Protein AF-A0ABD0RHI2-F1 (afdb_monomer)

pLDDT: mean 80.71, std 19.49, range [33.97, 98.56]

Solvent-accessible surface area (backbone atoms only — not comparable to full-atom values): 12013 Å² total; per-residue (Å²): 133,88,81,89,82,79,84,82,77,76,80,85,74,81,69,79,71,94,57,77,49,77,65,53,51,52,48,50,52,48,55,51,49,50,50,47,50,64,66,67,48,71,87,73,74,77,82,71,65,56,69,78,76,77,40,66,90,75,62,60,74,90,75,56,68,63,83,74,76,91,80,50,86,91,80,54,83,90,66,62,48,79,76,48,77,50,71,50,76,37,79,53,62,90,92,52,54,70,71,76,70,61,68,30,63,33,40,37,40,32,30,35,27,94,83,57,32,79,44,80,44,80,46,70,45,65,70,95,82,86,88,75,87,76,60,92,88,68,52,80,87,47,32,68,57,50,36,52,51,51,28,53,51,54,63,68,66,48,91,70,64,91,78,66,76,86,77,84,53,93,78,63,84,90,80,91,82,133

Organism: Cirrhinus mrigala (NCBI:txid683832)

Sequence (178 aa):
MGGASQAKKGKMNTEWEDSPSQFEEELALFDEMEMEVESGEGQAGHDVIPVGDLFSADLNPRWKRPHAPPLQPNSDTLIFQQIDLDYYLGPAVAGMPGQVQGKVPIVRMFGVTDSGNSVCCHIHGFAPYFYVPAPNGFTNAHLAEFQRELNSVVLKDMRSNKDNIAVTVLAVDITKKE

Nearest PDB structures (foldseek):
  5oki-assembly1_A  TM=4.438E-01  e=3.017E-01  Saccharomyces cerevisiae S288C
  1wg7-assembly1_A  TM=4.115E-01  e=6.467E+00  Homo sapiens
  7ypk-assembly1_C  TM=2.007E-01  e=4.509E+00  Meiothermus taiwanensis

InterPro domains:
  IPR012337 Ribonuclease H-like superfamily [SSF53098] (100-147)
  IPR050240 DNA polymerase type-B [PTHR10322] (37-166)
  IPR056447 DNA polymerase zeta catalytic subunit, N-terminal [PF24065] (85-124)

Foldseek 3Di:
DDDDDDDDPDPPPPPVPPDDDPVSVVVVVVVVVVVCCVVVPPPPDPPPVPPPPVDPPCDPPVPDADDDDDDDPVPDDDDWDWDDKDKDWDAADPPAADDHDFTDIWMWTWTADPSGDIDTDIDHRDDDDDDDDDPPPDDPVCFVVVLVVVQVVVVVVPPDDPRVDNGDRGGDDDDDDD

Secondary str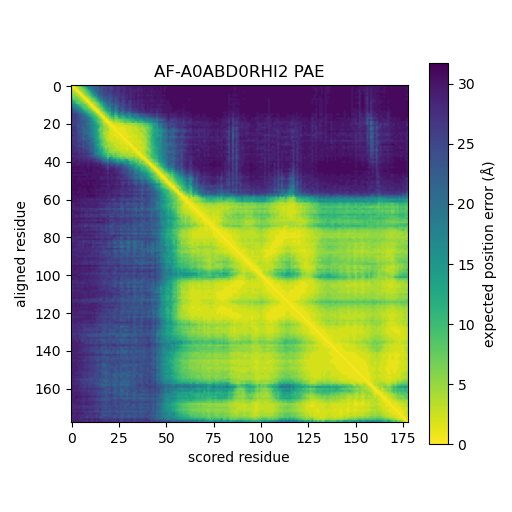ucture (DSSP, 8-state):
------------------SPPHHHHHHHHHHHHHHHHHHH-SS-S-----HHHHS-SS--GGGSPPPPPP--TTT----EEEEEEEEEEEEPPTT-SS--SSEEEEEEEEEEETTS-EEEEEE-S-------PPPTT--GGGHHHHHHHHHHHHHHH-S--TT----S----------

Structure (mmCIF, N/CA/C/O backbone):
data_AF-A0ABD0RHI2-F1
#
_entry.id   AF-A0ABD0RHI2-F1
#
loop_
_atom_site.group_PDB
_atom_site.id
_atom_site.type_symbol
_atom_site.label_atom_id
_atom_site.label_alt_id
_atom_site.label_comp_id
_atom_site.label_asym_id
_atom_site.label_entity_id
_atom_site.label_seq_id
_atom_site.pdbx_PDB_ins_code
_atom_site.Cartn_x
_atom_site.Cartn_y
_atom_site.Cartn_z
_atom_site.occupancy
_atom_site.B_iso_or_equiv
_atom_site.auth_seq_id
_atom_site.auth_comp_id
_atom_site.auth_asym_id
_atom_site.auth_atom_id
_atom_site.pdbx_PDB_model_num
ATOM 1 N N . MET A 1 1 ? 14.678 25.001 81.730 1.00 36.00 1 MET A N 1
ATOM 2 C CA . MET A 1 1 ? 13.551 25.662 81.039 1.00 36.00 1 MET A CA 1
ATOM 3 C C . MET A 1 1 ? 13.830 25.633 79.547 1.00 36.00 1 MET A C 1
ATOM 5 O O . MET A 1 1 ? 14.911 26.071 79.197 1.00 36.00 1 MET A O 1
ATOM 9 N N . GLY A 1 2 ? 12.879 25.093 78.766 1.00 34.84 2 GLY A N 1
ATOM 10 C CA . GLY A 1 2 ? 12.643 25.236 77.310 1.00 34.84 2 GLY A CA 1
ATOM 11 C C . GLY A 1 2 ? 13.825 25.028 76.352 1.00 34.84 2 GLY A C 1
ATOM 12 O O . GLY A 1 2 ? 14.856 25.656 76.490 1.00 34.84 2 GLY A O 1
ATOM 13 N N . GLY A 1 3 ? 13.765 24.208 75.311 1.00 33.97 3 GLY A N 1
ATOM 14 C CA . GLY A 1 3 ? 12.674 23.509 74.643 1.00 33.97 3 GLY A CA 1
ATOM 15 C C . GLY A 1 3 ? 13.269 22.899 73.364 1.00 33.97 3 GLY A C 1
ATOM 16 O O . GLY A 1 3 ? 14.190 23.466 72.779 1.00 33.97 3 GLY A O 1
ATOM 17 N N . ALA A 1 4 ? 12.809 21.709 72.982 1.00 41.97 4 ALA A N 1
ATOM 18 C CA . ALA A 1 4 ? 13.291 20.989 71.806 1.00 41.97 4 ALA A CA 1
ATOM 19 C C . ALA A 1 4 ? 12.790 21.643 70.507 1.00 41.97 4 ALA A C 1
ATOM 21 O O . ALA A 1 4 ? 11.596 21.911 70.380 1.00 41.97 4 ALA A O 1
ATOM 22 N N . SER A 1 5 ? 13.677 21.817 69.525 1.00 44.28 5 SER A N 1
ATOM 23 C CA . SER A 1 5 ? 13.311 22.233 68.166 1.00 44.28 5 SER A CA 1
ATOM 24 C C . SER A 1 5 ? 13.536 21.065 67.209 1.00 44.28 5 SER A C 1
ATOM 26 O O . SER A 1 5 ? 14.664 20.635 66.980 1.00 44.28 5 SER A O 1
ATOM 28 N N . GLN A 1 6 ? 12.426 20.517 66.716 1.00 41.00 6 GLN A N 1
ATOM 29 C CA . GLN A 1 6 ? 12.352 19.370 65.816 1.00 41.00 6 GLN A CA 1
ATOM 30 C C . GLN A 1 6 ? 13.002 19.640 64.452 1.00 41.00 6 GLN A C 1
ATOM 32 O O . GLN A 1 6 ? 12.940 20.743 63.907 1.00 41.00 6 GLN A O 1
ATOM 37 N N . ALA A 1 7 ? 13.565 18.575 63.881 1.00 42.88 7 ALA A N 1
ATOM 38 C CA . ALA A 1 7 ? 14.073 18.510 62.521 1.00 42.88 7 ALA A CA 1
ATOM 39 C C . ALA A 1 7 ? 12.990 18.889 61.493 1.00 42.88 7 ALA A C 1
ATOM 41 O O . ALA A 1 7 ? 11.951 18.232 61.396 1.00 42.88 7 ALA A O 1
ATOM 42 N N . LYS A 1 8 ? 13.255 19.909 60.668 1.00 43.75 8 LYS A N 1
ATOM 43 C CA . LYS A 1 8 ? 12.485 20.149 59.443 1.00 43.75 8 LYS A CA 1
ATOM 44 C C . LYS A 1 8 ? 12.941 19.151 58.383 1.00 43.75 8 LYS A C 1
ATOM 46 O O . LYS A 1 8 ? 13.926 19.364 57.687 1.00 43.75 8 LYS A O 1
ATOM 51 N N . LYS A 1 9 ? 12.201 18.050 58.279 1.00 41.12 9 LYS A N 1
ATOM 52 C CA . LYS A 1 9 ? 12.211 17.163 57.116 1.00 41.12 9 LYS A CA 1
ATOM 53 C C . LYS A 1 9 ? 11.711 17.991 55.925 1.00 41.12 9 LYS A C 1
ATOM 55 O O . LYS A 1 9 ? 10.551 18.404 55.917 1.00 41.12 9 LYS A O 1
ATOM 60 N N . GLY A 1 10 ? 12.599 18.305 54.983 1.00 37.88 10 GLY A N 1
ATOM 61 C CA . GLY A 1 10 ? 12.222 18.947 53.726 1.00 37.88 10 GLY A CA 1
ATOM 62 C C . GLY A 1 10 ? 11.184 18.080 53.020 1.00 37.88 10 GLY A C 1
ATOM 63 O O . GLY A 1 10 ? 11.403 16.885 52.826 1.00 37.88 10 GLY A O 1
ATOM 64 N N . LYS A 1 11 ? 10.023 18.663 52.713 1.00 39.41 11 LYS A N 1
ATOM 65 C CA . LYS A 1 11 ? 9.029 18.041 51.838 1.00 39.41 11 LYS A CA 1
ATOM 66 C C . LYS A 1 11 ? 9.703 17.805 50.490 1.00 39.41 11 LYS A C 1
ATOM 68 O O . LYS A 1 11 ? 10.105 18.760 49.837 1.00 39.41 11 LYS A O 1
ATOM 73 N N . MET A 1 12 ? 9.818 16.542 50.104 1.00 41.75 12 MET A N 1
ATOM 74 C CA . MET A 1 12 ? 10.143 16.143 48.743 1.00 41.75 12 MET A CA 1
ATOM 75 C C . MET A 1 12 ? 8.888 16.427 47.915 1.00 41.75 12 MET A C 1
ATOM 77 O O . MET A 1 12 ? 7.953 15.632 47.887 1.00 41.75 12 MET A O 1
ATOM 81 N N . ASN A 1 13 ? 8.811 17.649 47.392 1.00 37.56 13 ASN A N 1
ATOM 82 C CA . ASN A 1 13 ? 7.814 18.037 46.412 1.00 37.56 13 ASN A CA 1
ATOM 83 C C . ASN A 1 13 ? 8.331 17.529 45.067 1.00 37.56 13 ASN A C 1
ATOM 85 O O . ASN A 1 13 ? 9.153 18.178 44.433 1.00 37.56 13 ASN A O 1
ATOM 89 N N . THR A 1 14 ? 7.941 16.315 44.693 1.00 44.25 14 THR A N 1
ATOM 90 C CA . THR A 1 14 ? 8.148 15.802 43.337 1.00 44.25 14 THR A CA 1
ATOM 91 C C . THR A 1 14 ? 7.038 16.376 42.459 1.00 44.25 14 THR A C 1
ATOM 93 O O . THR A 1 14 ? 6.136 15.663 42.028 1.00 44.25 14 THR A O 1
ATOM 96 N N . GLU A 1 15 ? 7.066 17.694 42.265 1.00 42.34 15 GLU A N 1
ATOM 97 C CA . GLU A 1 15 ? 6.528 18.282 41.045 1.00 42.34 15 GLU A CA 1
ATOM 98 C C . GLU A 1 15 ? 7.585 17.980 39.992 1.00 42.34 15 GLU A C 1
ATOM 100 O O . GLU A 1 15 ? 8.709 18.471 40.065 1.00 42.34 15 GLU A O 1
ATOM 105 N N . TRP A 1 16 ? 7.266 17.051 39.098 1.00 41.81 16 TRP A N 1
ATOM 106 C CA . TRP A 1 16 ? 8.012 16.884 37.865 1.00 41.81 16 TRP A CA 1
ATOM 107 C C . TRP A 1 16 ? 7.885 18.215 37.126 1.00 41.81 16 TRP A C 1
ATOM 109 O O . TRP A 1 16 ? 6.845 18.494 36.536 1.00 41.81 16 TRP A O 1
ATOM 119 N N . GLU A 1 17 ? 8.882 19.085 37.284 1.00 50.38 17 GLU A N 1
ATOM 120 C CA . GLU A 1 17 ? 9.032 20.266 36.450 1.00 50.38 17 GLU A CA 1
ATOM 121 C C . GLU A 1 17 ? 9.165 19.752 35.018 1.00 50.38 17 GLU A C 1
ATOM 123 O O . GLU A 1 17 ? 10.178 19.165 34.650 1.00 50.38 17 GLU A O 1
ATOM 128 N N . ASP A 1 18 ? 8.102 19.934 34.236 1.00 55.66 18 ASP A N 1
ATOM 129 C CA . ASP A 1 18 ? 8.043 19.726 32.783 1.00 55.66 18 ASP A CA 1
ATOM 130 C C . ASP A 1 18 ? 8.816 20.852 32.068 1.00 55.66 18 ASP A C 1
ATOM 132 O O . ASP A 1 18 ? 8.349 21.480 31.121 1.00 55.66 18 ASP A O 1
ATOM 136 N N . SER A 1 19 ? 9.974 21.191 32.631 1.00 62.22 19 SER A N 1
ATOM 137 C CA . SER A 1 19 ? 10.917 22.159 32.104 1.00 62.22 19 SER A CA 1
ATOM 138 C C . SER A 1 19 ? 12.017 21.357 31.420 1.00 62.22 19 SER A C 1
ATOM 140 O O . SER A 1 19 ? 12.514 20.403 32.033 1.00 62.22 19 SER A O 1
ATOM 142 N N . PRO A 1 20 ? 12.396 21.708 30.180 1.00 73.38 20 PRO A N 1
ATOM 143 C CA . PRO A 1 20 ? 13.438 20.993 29.465 1.00 73.38 20 PRO A CA 1
ATOM 144 C C . PRO A 1 20 ? 14.684 20.889 30.337 1.00 73.38 20 PRO A C 1
ATOM 146 O O . PRO A 1 20 ? 15.078 21.844 31.012 1.00 73.38 20 PRO A O 1
ATOM 149 N N . SER A 1 21 ? 15.294 19.707 30.369 1.00 79.94 21 SER A N 1
ATOM 150 C CA . SER A 1 21 ? 16.557 19.567 31.093 1.00 79.94 21 SER A CA 1
ATOM 151 C C . SER A 1 21 ? 17.619 20.469 30.454 1.00 79.94 21 SER A C 1
ATOM 153 O O . SER A 1 21 ? 17.564 20.744 29.259 1.00 79.94 21 SER A O 1
ATOM 155 N N . GLN A 1 22 ? 18.639 20.877 31.212 1.00 77.75 22 GLN A N 1
ATOM 156 C CA . GLN A 1 22 ? 19.747 21.687 30.678 1.00 77.75 22 GLN A CA 1
ATOM 157 C C . GLN A 1 22 ? 20.399 21.058 29.427 1.00 77.75 22 GLN 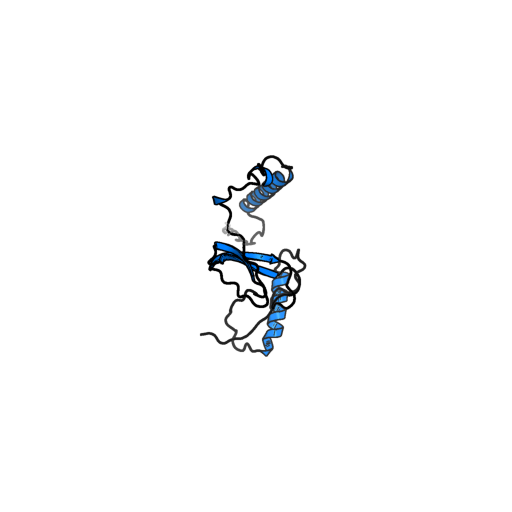A C 1
ATOM 159 O O . GLN A 1 22 ? 20.913 21.761 28.565 1.00 77.75 22 GLN A O 1
ATOM 164 N N . PHE A 1 23 ? 20.334 19.729 29.314 1.00 73.00 23 PHE A N 1
ATOM 165 C CA . PHE A 1 23 ? 20.778 18.977 28.145 1.00 73.00 23 PHE A CA 1
ATOM 166 C C . PHE A 1 23 ? 19.822 19.094 26.943 1.00 73.00 23 PHE A C 1
ATOM 168 O O . PHE A 1 23 ? 20.284 19.177 25.812 1.00 73.00 23 PHE A O 1
ATOM 175 N N . GLU A 1 24 ? 18.503 19.124 27.163 1.00 77.06 24 GLU A N 1
ATOM 176 C CA . GLU A 1 24 ? 17.517 19.386 26.099 1.00 77.06 24 GLU A CA 1
ATOM 177 C C . GLU A 1 24 ? 17.592 20.826 25.590 1.00 77.06 24 GLU A C 1
ATOM 179 O O . GLU A 1 24 ? 17.431 21.044 24.394 1.00 77.06 24 GLU A O 1
ATOM 184 N N . GLU A 1 25 ? 17.872 21.797 26.463 1.00 80.94 25 GLU A N 1
ATOM 185 C CA . GLU A 1 25 ? 18.109 23.184 26.045 1.00 80.94 25 GLU A CA 1
ATOM 186 C C . GLU A 1 25 ? 19.376 23.301 25.186 1.00 80.94 25 GLU A C 1
ATOM 188 O O . GLU A 1 25 ? 19.363 23.978 24.161 1.00 80.94 25 GLU A O 1
ATOM 193 N N . GLU A 1 26 ? 20.458 22.609 25.560 1.00 81.12 26 GLU A N 1
ATOM 194 C CA . GLU A 1 26 ? 21.694 22.568 24.767 1.00 81.12 26 GLU A CA 1
ATOM 195 C C . GLU A 1 26 ? 21.475 21.882 23.408 1.00 81.12 26 GLU A C 1
ATOM 197 O O . GLU A 1 26 ? 21.951 22.378 22.390 1.00 81.12 26 GLU A O 1
ATOM 202 N N . LEU A 1 27 ? 20.690 20.801 23.363 1.00 81.62 27 LEU A N 1
ATOM 203 C CA . LEU A 1 27 ? 20.276 20.143 22.118 1.00 81.62 27 LEU A CA 1
ATOM 204 C C . LEU A 1 27 ? 19.420 21.049 21.229 1.00 81.62 27 LEU A C 1
ATOM 206 O O . LEU A 1 27 ? 19.665 21.118 20.031 1.00 81.62 27 LEU A O 1
ATOM 210 N N . ALA A 1 28 ? 18.455 21.771 21.803 1.00 79.06 28 ALA A N 1
ATOM 211 C CA . ALA A 1 28 ? 17.620 22.708 21.055 1.00 79.06 28 ALA A CA 1
ATOM 212 C C . ALA A 1 28 ? 18.443 23.870 20.478 1.00 79.06 28 ALA A C 1
ATOM 214 O O . ALA A 1 28 ? 18.208 24.280 19.347 1.00 79.06 28 ALA A O 1
ATOM 215 N N . LEU A 1 29 ? 19.444 24.356 21.221 1.00 82.38 29 LEU A N 1
ATOM 216 C CA . LEU A 1 29 ? 20.393 25.364 20.740 1.00 82.38 29 LEU A CA 1
ATOM 217 C C . LEU A 1 29 ? 21.284 24.833 19.609 1.00 82.38 29 LEU A C 1
ATOM 219 O O . LEU A 1 29 ? 21.623 25.589 18.702 1.00 82.38 29 LEU A O 1
ATOM 223 N N . PHE A 1 30 ? 21.662 23.552 19.641 1.00 78.19 30 PHE A N 1
ATOM 224 C CA . PHE A 1 30 ? 22.395 22.914 18.544 1.00 78.19 30 PHE A CA 1
ATOM 225 C C . PHE A 1 30 ? 21.513 22.728 17.303 1.00 78.19 30 PHE A C 1
ATOM 227 O O . PHE A 1 30 ? 21.967 23.068 16.216 1.00 78.19 30 PHE A O 1
ATOM 234 N N . ASP A 1 31 ? 20.261 22.286 17.457 1.00 74.69 31 ASP A N 1
ATOM 235 C CA . ASP A 1 31 ? 19.290 22.157 16.356 1.00 74.69 31 ASP A CA 1
ATOM 236 C C . ASP A 1 31 ? 18.945 23.526 15.736 1.00 74.69 31 ASP A C 1
ATOM 238 O O . ASP A 1 31 ? 18.847 23.655 14.515 1.00 74.69 31 ASP A O 1
ATOM 242 N N . GLU A 1 32 ? 18.782 24.572 16.557 1.00 76.75 32 GLU A N 1
ATOM 243 C CA . GLU A 1 32 ? 18.575 25.947 16.083 1.00 76.75 32 GLU A CA 1
ATOM 244 C C . GLU A 1 32 ? 19.813 26.482 15.361 1.00 76.75 32 GLU A C 1
ATOM 246 O O . GLU A 1 32 ? 19.676 27.092 14.301 1.00 76.75 32 GLU A O 1
ATOM 251 N N . MET A 1 33 ? 21.017 26.211 15.877 1.00 73.50 33 MET A N 1
ATOM 252 C CA . MET A 1 33 ? 22.263 26.615 15.225 1.00 73.50 33 MET A CA 1
ATOM 253 C C . MET A 1 33 ? 22.509 25.832 13.927 1.00 73.50 33 MET A C 1
ATOM 255 O O . MET A 1 33 ? 22.970 26.426 12.958 1.00 73.50 33 MET A O 1
ATOM 259 N N . GLU A 1 34 ? 22.161 24.543 13.849 1.00 70.12 34 GLU A N 1
ATOM 260 C CA . GLU A 1 34 ? 22.201 23.765 12.601 1.00 70.12 34 GLU A CA 1
ATOM 261 C C . GLU A 1 34 ? 21.212 24.313 11.566 1.00 70.12 34 GLU A C 1
ATOM 263 O O . GLU A 1 34 ? 21.591 24.500 10.411 1.00 70.12 34 GLU A O 1
ATOM 268 N N . MET A 1 35 ? 19.986 24.669 11.968 1.00 66.88 35 MET A N 1
ATOM 269 C CA . MET A 1 35 ? 19.015 25.325 11.079 1.00 66.88 35 MET A CA 1
ATOM 270 C C . MET A 1 35 ? 19.446 26.738 10.658 1.00 66.88 35 MET A C 1
ATOM 272 O O . MET A 1 35 ? 19.187 27.148 9.523 1.00 66.88 35 MET A O 1
ATOM 276 N N . GLU A 1 36 ? 20.090 27.510 11.538 1.00 62.88 36 GLU A N 1
ATOM 277 C CA . GLU A 1 36 ? 20.655 28.823 11.197 1.00 62.88 36 GLU A CA 1
ATOM 278 C C . GLU A 1 36 ? 21.858 28.703 10.255 1.00 62.88 36 GLU A C 1
ATOM 280 O O . GLU A 1 36 ? 22.004 29.525 9.352 1.00 6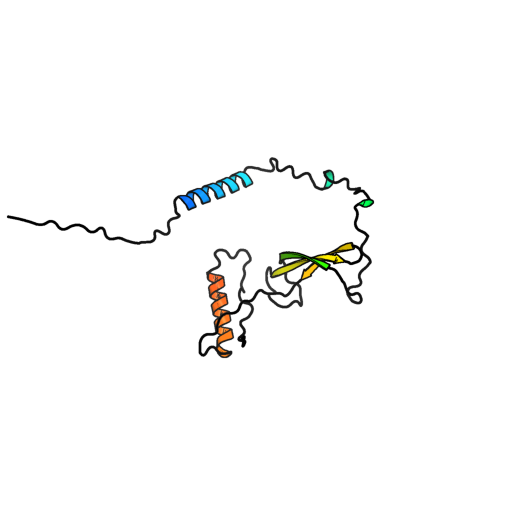2.88 36 GLU A O 1
ATOM 285 N N . VAL A 1 37 ? 22.682 27.661 10.392 1.00 60.56 37 VAL A N 1
ATOM 286 C CA . VAL A 1 37 ? 23.752 27.346 9.433 1.00 60.56 37 VAL A CA 1
ATOM 287 C C . VAL A 1 37 ? 23.146 26.914 8.094 1.00 60.56 37 VAL A C 1
ATOM 289 O O . VAL A 1 37 ? 23.548 27.431 7.056 1.00 60.56 37 VAL A O 1
ATOM 292 N N . GLU A 1 38 ? 22.102 26.082 8.096 1.00 58.03 38 GLU A N 1
ATOM 293 C CA . GLU A 1 38 ? 21.416 25.623 6.879 1.00 58.03 38 GLU A CA 1
ATOM 294 C C . GLU A 1 38 ? 20.646 26.753 6.157 1.00 58.03 38 GLU A C 1
ATOM 296 O O . GLU A 1 38 ? 20.489 26.727 4.935 1.00 58.03 38 GLU A O 1
ATOM 301 N N . SER A 1 39 ? 20.195 27.783 6.886 1.00 58.47 39 SER A N 1
ATOM 302 C CA . SER A 1 39 ? 19.493 28.950 6.320 1.00 58.47 39 SER A CA 1
ATOM 303 C C . SER A 1 39 ? 20.398 30.153 6.017 1.00 58.47 39 SER A C 1
ATOM 305 O O . SER A 1 39 ? 20.067 30.954 5.137 1.00 58.47 39 SER A O 1
ATOM 307 N N . GLY A 1 40 ? 21.542 30.279 6.697 1.00 52.06 40 GLY A N 1
ATOM 308 C CA . GLY A 1 40 ? 22.572 31.297 6.466 1.00 52.06 40 GLY A CA 1
ATOM 309 C C . GLY A 1 40 ? 23.573 30.917 5.372 1.00 52.06 40 GLY A C 1
ATOM 310 O O . GLY A 1 40 ? 24.082 31.796 4.670 1.00 52.06 40 GLY A O 1
ATOM 311 N N . GLU A 1 41 ? 23.798 29.620 5.147 1.00 45.62 41 GLU A N 1
ATOM 312 C CA . GLU A 1 41 ? 24.509 29.103 3.979 1.00 45.62 41 GLU A CA 1
ATOM 313 C C . GLU A 1 41 ? 23.576 29.054 2.766 1.00 45.62 41 GLU A C 1
ATOM 315 O O . GLU A 1 41 ? 23.191 28.006 2.247 1.00 45.62 41 GLU A O 1
ATOM 320 N N . GLY A 1 42 ? 23.250 30.232 2.235 1.00 48.19 42 GLY A N 1
ATOM 321 C CA . GLY A 1 42 ? 22.860 30.325 0.836 1.00 48.19 42 GLY A CA 1
ATOM 322 C C . GLY A 1 42 ? 23.961 29.710 -0.034 1.00 48.19 42 GLY A C 1
ATOM 323 O O . GLY A 1 42 ? 24.976 30.352 -0.274 1.00 48.19 42 GLY A O 1
ATOM 324 N N . GLN A 1 43 ? 23.762 28.471 -0.494 1.00 50.47 43 GLN A N 1
ATOM 325 C CA . GLN A 1 43 ? 24.549 27.807 -1.545 1.00 50.47 43 GLN A CA 1
ATOM 326 C C . GLN A 1 43 ? 26.077 27.971 -1.423 1.00 50.47 43 GLN A C 1
ATOM 328 O O . GLN A 1 43 ? 26.754 28.256 -2.411 1.00 50.47 43 GLN A O 1
ATOM 333 N N . ALA A 1 44 ? 26.645 27.769 -0.237 1.00 45.28 44 ALA A N 1
ATOM 334 C CA . ALA A 1 44 ? 28.092 27.763 -0.064 1.00 45.28 44 ALA A CA 1
ATOM 335 C C . ALA A 1 44 ? 28.595 26.343 0.230 1.00 45.28 44 ALA A C 1
ATOM 337 O O . ALA A 1 44 ? 28.863 25.983 1.364 1.00 45.28 44 ALA A O 1
ATOM 338 N N . GLY A 1 45 ? 28.781 25.545 -0.826 1.00 46.84 45 GLY A N 1
ATOM 339 C CA . GLY A 1 45 ? 29.897 24.595 -0.835 1.00 46.84 45 GLY A CA 1
ATOM 340 C C . GLY A 1 45 ? 29.661 23.158 -0.364 1.00 46.84 45 GLY A C 1
ATOM 341 O O . GLY 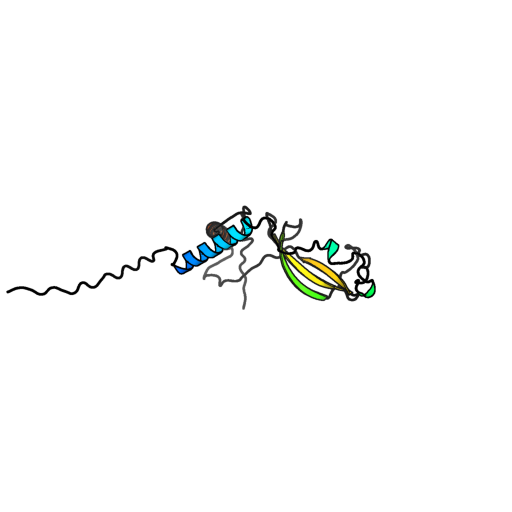A 1 45 ? 30.643 22.470 -0.101 1.00 46.84 45 GLY A O 1
ATOM 342 N N . HIS A 1 46 ? 28.437 22.623 -0.387 1.00 42.03 46 HIS A N 1
ATOM 343 C CA . HIS A 1 46 ? 28.373 21.273 -0.951 1.00 42.03 46 HIS A CA 1
ATOM 344 C C . HIS A 1 46 ? 28.677 21.458 -2.431 1.00 42.03 46 HIS A C 1
ATOM 346 O O . HIS A 1 46 ? 27.891 22.090 -3.138 1.00 42.03 46 HIS A O 1
ATOM 352 N N . ASP A 1 47 ? 29.823 20.956 -2.887 1.00 45.22 47 ASP A N 1
ATOM 353 C CA . ASP A 1 47 ? 30.068 20.692 -4.300 1.00 45.22 47 ASP A CA 1
ATOM 354 C C . ASP A 1 47 ? 28.994 19.698 -4.771 1.00 45.22 47 ASP A C 1
ATOM 356 O O . ASP A 1 47 ? 29.229 18.501 -4.942 1.00 45.22 47 ASP A O 1
ATOM 360 N N . VAL A 1 48 ? 27.764 20.182 -4.953 1.00 49.47 48 VAL A N 1
ATOM 361 C CA . VAL A 1 48 ? 26.770 19.555 -5.799 1.00 49.47 48 VAL A CA 1
ATOM 362 C C . VAL A 1 48 ? 27.374 19.709 -7.171 1.00 49.47 48 VAL A C 1
ATOM 364 O O . VAL A 1 48 ? 27.109 20.687 -7.869 1.00 49.47 48 VAL A O 1
ATOM 367 N N . ILE A 1 49 ? 28.256 18.781 -7.544 1.00 52.59 49 ILE A N 1
ATOM 368 C CA . ILE A 1 49 ? 28.656 18.730 -8.930 1.00 52.59 49 ILE A CA 1
ATOM 369 C C . ILE A 1 49 ? 27.352 18.467 -9.674 1.00 52.59 49 ILE A C 1
ATOM 371 O O . ILE A 1 49 ? 26.699 17.453 -9.390 1.00 52.59 49 ILE A O 1
ATOM 375 N N . PRO A 1 50 ? 26.908 19.379 -10.558 1.00 49.56 50 PRO A N 1
ATOM 376 C CA . PRO A 1 50 ? 25.738 19.114 -11.365 1.00 49.56 50 PRO A CA 1
ATOM 377 C C . PRO A 1 50 ? 25.977 17.760 -12.026 1.00 49.56 50 PRO A C 1
ATOM 379 O O . PRO A 1 50 ? 26.980 17.565 -12.708 1.00 49.56 50 PRO A O 1
ATOM 382 N N . VAL A 1 51 ? 25.087 16.797 -11.770 1.00 54.03 51 VAL A N 1
ATOM 383 C CA . VAL A 1 51 ? 25.222 15.401 -12.229 1.00 54.03 51 VAL A CA 1
ATOM 384 C C . VAL A 1 51 ? 25.520 15.339 -13.738 1.00 54.03 51 VAL A C 1
ATOM 386 O O . VAL A 1 51 ? 26.157 14.402 -14.205 1.00 54.03 51 VAL A O 1
ATOM 389 N N . GLY A 1 52 ? 25.124 16.369 -14.493 1.00 51.22 52 GLY A N 1
ATOM 390 C CA . GLY A 1 52 ? 25.429 16.526 -15.915 1.00 51.22 52 GLY A CA 1
ATOM 391 C C . GLY A 1 52 ? 26.912 16.666 -16.285 1.00 51.22 52 GLY A C 1
ATOM 392 O O . GLY A 1 52 ? 27.251 16.279 -17.397 1.00 51.22 52 GLY A O 1
ATOM 393 N N . ASP A 1 53 ? 27.782 17.145 -15.388 1.00 52.31 53 ASP A N 1
ATOM 394 C CA . ASP A 1 53 ? 29.204 17.403 -15.684 1.00 52.31 53 ASP A CA 1
ATOM 395 C C . ASP A 1 53 ? 30.173 16.421 -15.002 1.00 52.31 53 ASP A C 1
ATOM 397 O O . ASP A 1 53 ? 31.334 16.326 -15.402 1.00 52.31 53 ASP A O 1
ATOM 401 N N . LEU A 1 54 ? 29.721 15.649 -14.003 1.00 53.84 54 LEU A N 1
ATOM 402 C CA . LEU A 1 54 ? 30.558 14.627 -13.349 1.00 53.84 54 LEU A CA 1
ATOM 403 C C . LEU A 1 54 ? 30.525 13.263 -14.061 1.00 53.84 54 LEU A C 1
ATOM 405 O O . LEU A 1 54 ? 31.421 12.435 -13.892 1.00 53.84 54 LEU A O 1
ATOM 409 N N . PHE A 1 55 ? 29.507 13.037 -14.887 1.00 56.09 55 PHE A N 1
ATOM 410 C CA . PHE A 1 55 ? 29.391 11.876 -15.753 1.00 56.09 55 PHE A CA 1
ATOM 411 C C . PHE A 1 55 ? 29.420 12.378 -17.191 1.00 56.09 55 PHE A C 1
ATOM 413 O O . PHE A 1 55 ? 28.508 13.086 -17.607 1.00 56.09 55 PHE A O 1
ATOM 420 N N . SER A 1 56 ? 30.430 12.006 -17.985 1.00 58.78 56 SER A N 1
ATOM 421 C CA . SER A 1 56 ? 30.295 12.151 -19.436 1.00 58.78 56 SER A CA 1
ATOM 422 C C . SER A 1 56 ? 28.975 11.490 -19.847 1.00 58.78 56 SER A C 1
ATOM 424 O O . SER A 1 56 ? 28.770 10.309 -19.558 1.00 58.78 56 SER A O 1
ATOM 426 N N . ALA A 1 57 ? 28.079 12.237 -20.504 1.00 59.66 57 ALA A N 1
ATOM 427 C CA . ALA A 1 57 ? 26.812 11.706 -21.025 1.00 59.66 57 ALA A CA 1
ATOM 428 C C . ALA A 1 57 ? 27.033 10.438 -21.881 1.00 59.66 57 ALA A C 1
ATOM 430 O O . ALA A 1 57 ? 26.189 9.537 -21.946 1.00 59.66 57 ALA A O 1
ATOM 431 N N . ASP A 1 58 ? 28.232 10.320 -22.449 1.00 67.12 58 ASP A N 1
ATOM 432 C CA . ASP A 1 58 ? 28.772 9.118 -23.060 1.00 67.12 58 ASP A CA 1
ATOM 433 C C . ASP A 1 58 ? 29.353 8.151 -22.019 1.00 67.12 58 ASP A C 1
ATOM 435 O O . ASP A 1 58 ? 30.560 7.914 -21.938 1.00 67.12 58 ASP A O 1
ATOM 439 N N . LEU A 1 59 ? 28.470 7.526 -21.234 1.00 68.56 59 LEU A N 1
ATOM 440 C CA . LEU A 1 59 ? 28.835 6.323 -20.485 1.00 68.56 59 LEU A CA 1
ATOM 441 C C . LEU A 1 59 ? 29.433 5.305 -21.463 1.00 68.56 59 LEU A C 1
ATOM 443 O O . LEU A 1 59 ? 28.806 4.968 -22.475 1.00 68.56 59 LEU A O 1
ATOM 447 N N . ASN A 1 60 ? 30.626 4.795 -21.150 1.00 80.31 60 ASN A N 1
ATOM 448 C CA . ASN A 1 60 ? 31.270 3.768 -21.961 1.00 80.31 60 ASN A CA 1
ATOM 449 C C . ASN A 1 60 ? 30.274 2.601 -22.169 1.00 80.31 60 ASN A C 1
ATOM 451 O O . ASN A 1 60 ? 29.779 2.052 -21.178 1.00 80.31 60 ASN A O 1
ATOM 455 N N . PRO A 1 61 ? 29.968 2.217 -23.427 1.00 80.81 61 PRO A N 1
ATOM 456 C CA . PRO A 1 61 ? 28.939 1.226 -23.746 1.00 80.81 61 PRO A CA 1
ATOM 457 C C . PRO A 1 61 ? 29.091 -0.100 -22.998 1.00 80.81 61 PRO A C 1
ATOM 459 O O . PRO A 1 61 ? 28.101 -0.778 -22.752 1.00 80.81 61 PRO A O 1
ATOM 462 N N . ARG A 1 62 ? 30.318 -0.443 -22.583 1.00 86.19 62 ARG A N 1
ATOM 463 C CA . ARG A 1 62 ? 30.631 -1.636 -21.789 1.00 86.19 62 ARG A CA 1
ATOM 464 C C . ARG A 1 62 ? 29.935 -1.676 -20.420 1.00 86.19 62 ARG A C 1
ATOM 466 O O . ARG A 1 62 ? 29.755 -2.762 -19.883 1.00 86.19 62 ARG A O 1
ATOM 473 N N . TRP A 1 63 ? 29.575 -0.526 -19.852 1.00 87.69 63 TRP A N 1
ATOM 474 C CA . TRP A 1 63 ? 28.967 -0.416 -18.517 1.00 87.69 63 TRP A CA 1
ATOM 475 C C . TRP A 1 63 ? 27.459 -0.173 -18.552 1.00 87.69 63 TRP A C 1
ATOM 477 O O . TRP A 1 63 ? 26.802 -0.224 -17.512 1.00 87.69 63 TRP A O 1
ATOM 487 N N . LYS A 1 64 ? 26.898 0.101 -19.735 1.00 88.12 64 LYS A N 1
ATOM 488 C CA . LYS A 1 64 ? 25.455 0.271 -19.887 1.00 88.12 64 LYS A CA 1
ATOM 489 C C . LYS A 1 64 ? 24.773 -1.081 -19.710 1.00 88.12 64 LYS A C 1
ATOM 491 O O . LYS A 1 64 ? 25.240 -2.103 -20.212 1.00 88.12 64 LYS A O 1
ATOM 496 N N . ARG A 1 65 ? 23.642 -1.076 -19.009 1.00 90.44 65 ARG A N 1
ATOM 497 C CA . ARG A 1 65 ? 22.762 -2.245 -18.971 1.00 90.44 65 ARG A CA 1
ATOM 498 C C . ARG A 1 65 ? 22.167 -2.487 -20.365 1.00 90.44 65 ARG A C 1
ATOM 500 O O . ARG A 1 65 ? 22.048 -1.532 -21.139 1.00 90.44 65 ARG A O 1
ATOM 507 N N . PRO A 1 66 ? 21.782 -3.732 -20.687 1.00 90.56 66 PRO A N 1
ATOM 508 C CA . PRO A 1 66 ? 21.013 -4.020 -21.890 1.00 90.56 66 PRO A CA 1
ATOM 509 C C . PRO A 1 66 ? 19.737 -3.172 -21.967 1.00 90.56 66 PRO A C 1
ATOM 511 O O . PRO A 1 66 ? 19.204 -2.731 -20.947 1.00 90.56 66 PRO A O 1
ATOM 514 N N . HIS A 1 67 ? 19.248 -2.938 -23.185 1.00 92.06 67 HIS A N 1
ATOM 515 C CA . HIS A 1 67 ? 17.963 -2.276 -23.379 1.00 92.06 67 HIS A CA 1
ATOM 516 C C . HIS A 1 67 ? 16.829 -3.202 -22.928 1.00 92.06 67 HIS A C 1
ATOM 518 O O . HIS A 1 67 ? 16.800 -4.377 -23.305 1.00 92.06 67 HIS A O 1
ATOM 524 N N . ALA A 1 68 ? 15.872 -2.661 -22.175 1.00 92.38 68 ALA A N 1
ATOM 525 C CA . ALA A 1 68 ? 14.721 -3.429 -21.727 1.00 92.38 68 ALA A CA 1
ATOM 526 C C . ALA A 1 68 ? 13.862 -3.867 -22.929 1.00 92.38 68 ALA A C 1
ATOM 528 O O . ALA A 1 68 ? 13.563 -3.043 -23.799 1.00 92.38 68 ALA A O 1
ATOM 529 N N . PRO A 1 69 ? 13.454 -5.143 -23.023 1.00 90.50 69 PRO A N 1
ATOM 530 C CA . PRO A 1 69 ? 12.501 -5.552 -24.045 1.00 90.50 69 PRO A CA 1
ATOM 531 C C . PRO A 1 69 ? 11.166 -4.806 -23.851 1.00 90.50 69 PRO A C 1
ATOM 533 O O . PRO A 1 69 ? 10.828 -4.440 -22.721 1.00 90.50 69 PRO A O 1
ATOM 536 N N . PRO A 1 70 ? 10.398 -4.561 -24.927 1.00 93.06 70 PRO A N 1
ATOM 537 C CA . PRO A 1 70 ? 9.068 -3.979 -24.801 1.00 93.06 70 PRO A CA 1
ATOM 538 C C . PRO A 1 70 ? 8.176 -4.906 -23.966 1.00 93.06 70 PRO A C 1
ATOM 540 O O . PRO A 1 70 ? 8.139 -6.107 -24.214 1.00 93.06 70 PRO A O 1
ATOM 543 N N . LEU A 1 71 ? 7.465 -4.337 -22.992 1.00 92.50 71 LEU A N 1
ATOM 544 C CA . LEU A 1 71 ? 6.566 -5.057 -22.091 1.00 92.50 71 LEU A CA 1
ATOM 545 C C . LEU A 1 71 ? 5.118 -4.662 -22.394 1.00 92.50 71 LEU A C 1
ATOM 547 O O . LEU A 1 71 ? 4.794 -3.473 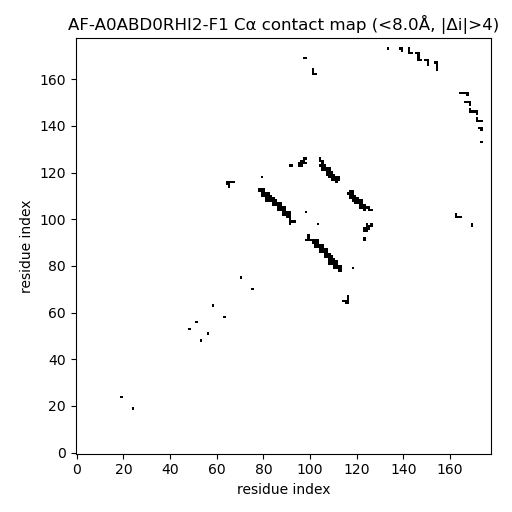-22.380 1.00 92.50 71 LEU A O 1
ATOM 551 N N . GLN A 1 72 ? 4.253 -5.643 -22.643 1.00 95.38 72 GLN A N 1
ATOM 552 C CA . GLN A 1 72 ? 2.811 -5.465 -22.801 1.00 95.38 72 GLN A CA 1
ATOM 553 C C . GLN A 1 72 ? 2.091 -5.846 -21.497 1.00 95.38 72 GLN A C 1
ATOM 555 O O . GLN A 1 72 ? 1.926 -7.033 -21.216 1.00 95.38 72 GLN A O 1
ATOM 560 N N . PRO A 1 73 ? 1.602 -4.878 -20.698 1.00 94.06 73 PRO A N 1
ATOM 561 C CA . PRO A 1 73 ? 1.092 -5.152 -19.348 1.00 94.06 73 PRO A CA 1
ATOM 562 C C . PRO A 1 73 ? -0.098 -6.119 -19.279 1.00 94.06 73 PRO A C 1
ATOM 564 O O . PRO A 1 73 ? -0.330 -6.735 -18.246 1.00 94.06 73 PRO A O 1
ATOM 567 N N . ASN A 1 74 ? -0.865 -6.238 -20.367 1.00 95.12 74 ASN A N 1
ATOM 568 C CA . ASN A 1 74 ? -2.078 -7.058 -20.415 1.00 95.12 74 ASN A CA 1
ATOM 569 C C . ASN A 1 74 ? -1.821 -8.521 -20.813 1.00 95.12 74 ASN A C 1
ATOM 571 O O . ASN A 1 74 ? -2.733 -9.338 -20.706 1.00 95.12 74 ASN A O 1
ATOM 575 N N . SER A 1 75 ? -0.629 -8.849 -21.316 1.00 95.56 75 SER A N 1
ATOM 576 C CA . SER A 1 75 ? -0.286 -10.196 -21.798 1.00 95.56 75 SER A CA 1
ATOM 577 C C . SER A 1 75 ? 0.970 -10.759 -21.153 1.00 95.56 75 SER A C 1
ATOM 579 O O . SER A 1 75 ? 1.075 -11.972 -20.970 1.00 95.56 75 SER A O 1
ATOM 581 N N . ASP A 1 76 ? 1.920 -9.893 -20.816 1.00 95.69 76 ASP A N 1
ATOM 582 C CA . ASP A 1 76 ? 3.254 -10.308 -20.426 1.00 95.69 76 ASP A CA 1
ATOM 583 C C . ASP A 1 76 ? 3.360 -10.383 -18.905 1.00 95.69 76 ASP A C 1
ATOM 585 O O . ASP A 1 76 ? 2.867 -9.528 -18.170 1.00 95.69 76 ASP A O 1
ATOM 589 N N . THR A 1 77 ? 4.054 -11.409 -18.418 1.00 95.75 77 THR A N 1
ATOM 590 C CA . THR A 1 77 ? 4.399 -11.525 -16.999 1.00 95.75 77 THR A CA 1
ATOM 591 C C . THR A 1 77 ? 5.774 -10.914 -16.763 1.00 95.75 77 THR A C 1
ATOM 593 O O . THR A 1 77 ? 6.749 -11.312 -17.400 1.00 95.75 77 THR A O 1
ATOM 596 N N . LEU A 1 78 ? 5.873 -9.977 -15.820 1.00 95.94 78 LEU A N 1
ATOM 597 C CA . LEU A 1 78 ? 7.155 -9.420 -15.396 1.00 95.94 78 LEU A CA 1
ATOM 598 C C . LEU A 1 78 ? 7.764 -10.291 -14.289 1.00 95.94 78 LEU A C 1
ATOM 600 O O . LEU A 1 78 ? 7.225 -10.364 -13.187 1.00 95.94 78 LEU A O 1
ATOM 604 N N . ILE A 1 79 ? 8.901 -10.924 -14.577 1.00 96.75 79 ILE A N 1
ATOM 605 C CA . ILE A 1 79 ? 9.638 -11.773 -13.630 1.00 96.75 79 ILE A CA 1
ATOM 606 C C . ILE A 1 79 ? 10.994 -11.127 -13.341 1.00 96.75 79 ILE A C 1
ATOM 608 O O . ILE A 1 79 ? 11.767 -10.844 -14.259 1.00 96.75 79 ILE A O 1
ATOM 612 N N . PHE A 1 80 ? 11.291 -10.893 -12.065 1.00 97.75 80 PHE A N 1
ATOM 613 C CA . PHE A 1 80 ? 12.557 -10.316 -11.624 1.00 97.75 80 PHE A CA 1
ATOM 614 C C . PHE A 1 80 ? 12.901 -10.764 -10.199 1.00 97.75 80 PHE A C 1
ATOM 616 O O . PHE A 1 80 ? 12.016 -11.102 -9.414 1.00 97.75 80 PHE A O 1
ATOM 623 N N . GLN A 1 81 ? 14.190 -10.771 -9.869 1.00 98.44 81 GLN A N 1
ATOM 624 C CA . GLN A 1 81 ? 14.685 -11.033 -8.524 1.00 98.44 81 GLN A CA 1
ATOM 625 C C . GLN A 1 81 ? 14.742 -9.725 -7.734 1.00 98.44 81 GLN A C 1
ATOM 627 O O . GLN A 1 81 ? 15.400 -8.771 -8.157 1.00 98.44 81 GLN A O 1
ATOM 632 N N . GLN A 1 82 ? 14.060 -9.689 -6.590 1.00 98.06 82 GLN A N 1
ATOM 633 C CA . GLN A 1 82 ? 14.123 -8.578 -5.642 1.00 98.06 82 GLN A CA 1
ATOM 634 C C . GLN A 1 82 ? 15.509 -8.499 -4.984 1.00 98.06 82 GLN A C 1
ATOM 636 O O . GLN A 1 82 ? 16.126 -9.519 -4.686 1.00 98.06 82 GLN A O 1
ATOM 641 N N . ILE A 1 83 ? 15.984 -7.270 -4.781 1.00 97.94 83 ILE A N 1
ATOM 642 C CA . ILE A 1 83 ? 17.263 -6.948 -4.138 1.00 97.94 83 ILE A CA 1
ATOM 643 C C . ILE A 1 83 ? 17.025 -6.091 -2.899 1.00 97.94 83 ILE A C 1
ATOM 645 O O . ILE A 1 83 ? 17.554 -6.405 -1.838 1.00 97.94 83 ILE A O 1
ATOM 649 N N . ASP A 1 84 ? 16.227 -5.030 -3.029 1.00 98.31 84 ASP A N 1
ATOM 650 C CA . ASP A 1 84 ? 16.037 -4.051 -1.959 1.00 98.31 84 ASP A CA 1
ATOM 651 C C . ASP A 1 84 ? 14.584 -3.573 -1.877 1.00 98.31 84 ASP A C 1
ATOM 653 O O . ASP A 1 84 ? 13.821 -3.692 -2.846 1.00 98.31 84 ASP A O 1
ATOM 657 N N . LEU A 1 85 ? 14.201 -3.085 -0.701 1.00 97.50 85 LEU A N 1
ATOM 658 C CA . LEU A 1 85 ? 12.875 -2.574 -0.389 1.00 97.50 85 LEU A CA 1
ATOM 659 C C . LEU A 1 85 ? 12.987 -1.252 0.357 1.00 97.50 85 LEU A C 1
ATOM 661 O O . LEU A 1 85 ? 13.711 -1.133 1.337 1.00 97.50 85 LEU A O 1
ATOM 665 N N . ASP A 1 86 ? 12.179 -0.296 -0.067 1.00 96.62 86 ASP A N 1
ATOM 666 C CA . ASP A 1 86 ? 12.005 0.982 0.611 1.00 96.62 86 ASP A CA 1
ATOM 667 C C . ASP A 1 86 ? 10.520 1.370 0.580 1.00 96.62 86 ASP A C 1
ATOM 669 O O . ASP A 1 86 ? 9.725 0.748 -0.128 1.00 96.62 86 ASP A O 1
ATOM 673 N N . TYR A 1 87 ? 10.110 2.391 1.323 1.00 95.50 87 TYR A N 1
ATOM 674 C CA . TYR A 1 87 ? 8.771 2.953 1.210 1.00 95.50 87 TYR A CA 1
ATOM 675 C C . TYR A 1 87 ? 8.798 4.477 1.220 1.00 95.50 87 TYR A C 1
ATOM 677 O O . TYR A 1 87 ? 9.683 5.117 1.775 1.00 95.50 87 TYR A O 1
ATOM 685 N N . TYR A 1 88 ? 7.782 5.076 0.613 1.00 93.81 88 TYR A N 1
ATOM 686 C CA . TYR A 1 88 ? 7.554 6.512 0.698 1.00 93.81 88 TYR A CA 1
ATOM 687 C C . TYR A 1 88 ? 6.060 6.804 0.786 1.00 93.81 88 TYR A C 1
ATOM 689 O O . TYR A 1 88 ? 5.217 5.946 0.513 1.00 93.81 88 TYR A O 1
ATOM 697 N N . LEU A 1 89 ? 5.730 8.030 1.183 1.00 90.94 89 LEU A N 1
ATOM 698 C CA . LEU A 1 89 ? 4.358 8.520 1.190 1.00 90.94 89 LEU A CA 1
ATOM 699 C C . LEU A 1 89 ? 4.056 9.204 -0.146 1.00 90.94 89 LEU A C 1
ATOM 701 O O . LEU A 1 89 ? 4.719 10.172 -0.516 1.00 90.94 89 LEU A O 1
ATOM 705 N N . GLY A 1 90 ? 3.046 8.718 -0.864 1.00 91.50 90 GLY A N 1
ATOM 706 C CA . GLY A 1 90 ? 2.656 9.247 -2.172 1.00 91.50 90 GLY A CA 1
ATOM 707 C C . GLY A 1 90 ? 1.143 9.247 -2.394 1.00 91.50 90 GLY A C 1
ATOM 708 O O . GLY A 1 90 ? 0.392 8.857 -1.503 1.00 91.50 90 GLY A O 1
ATOM 709 N N . PRO A 1 91 ? 0.663 9.717 -3.556 1.00 91.06 91 PRO A N 1
ATOM 710 C CA . PRO A 1 91 ? -0.765 9.741 -3.853 1.00 91.06 91 PRO A CA 1
ATOM 711 C C . PRO A 1 91 ? -1.340 8.323 -3.968 1.00 91.06 91 PRO A C 1
ATOM 713 O O . PRO A 1 91 ? -0.694 7.415 -4.496 1.00 91.06 91 PRO A O 1
ATOM 716 N N . ALA A 1 92 ? -2.576 8.143 -3.503 1.00 90.12 92 ALA A N 1
ATOM 717 C CA . ALA A 1 92 ? -3.298 6.888 -3.670 1.00 90.12 92 ALA A CA 1
ATOM 718 C C . ALA A 1 92 ? -3.588 6.598 -5.153 1.00 90.12 92 ALA A C 1
ATOM 720 O O . ALA A 1 92 ? -3.914 7.498 -5.930 1.00 90.12 92 ALA A O 1
ATOM 721 N N . VAL A 1 93 ? -3.503 5.322 -5.536 1.00 91.38 93 VAL A N 1
ATOM 722 C CA . VAL A 1 93 ? -3.851 4.849 -6.882 1.00 91.38 93 VAL A CA 1
ATOM 723 C C . VAL A 1 93 ? -5.298 4.366 -6.883 1.00 91.38 93 VAL A C 1
ATOM 725 O O . VAL A 1 93 ? -5.698 3.574 -6.029 1.00 91.38 93 VAL A O 1
ATOM 728 N N . ALA A 1 94 ? -6.088 4.841 -7.847 1.00 90.50 94 ALA A N 1
ATOM 729 C CA . ALA A 1 94 ? -7.493 4.470 -7.972 1.00 90.50 94 ALA A CA 1
ATOM 730 C C . ALA A 1 94 ? -7.663 2.950 -8.135 1.00 90.50 94 ALA A C 1
ATOM 732 O O . ALA A 1 94 ? -6.948 2.313 -8.905 1.00 90.50 94 ALA A O 1
ATOM 733 N N . GLY A 1 95 ? -8.632 2.378 -7.416 1.00 89.88 95 GLY A N 1
ATOM 734 C CA . GLY A 1 95 ? -8.922 0.941 -7.445 1.00 89.88 95 GLY A CA 1
ATOM 735 C C . GLY A 1 95 ? -8.051 0.083 -6.522 1.00 89.88 95 GLY A C 1
ATOM 736 O O . GLY A 1 95 ? -8.334 -1.105 -6.386 1.00 89.88 95 GLY A O 1
ATOM 737 N N . MET A 1 96 ? -7.046 0.656 -5.852 1.00 90.50 96 MET A N 1
ATOM 738 C CA . MET A 1 96 ? -6.262 -0.059 -4.841 1.00 90.50 96 MET A CA 1
ATOM 739 C C . MET A 1 96 ? -6.957 -0.018 -3.467 1.00 90.50 96 MET A C 1
ATOM 741 O O . MET A 1 96 ? -7.594 0.985 -3.138 1.00 90.50 96 MET A O 1
ATOM 745 N N . PRO A 1 97 ? -6.858 -1.090 -2.656 1.00 89.56 97 PRO A N 1
ATOM 746 C CA . PRO A 1 97 ? -7.437 -1.125 -1.312 1.00 89.56 97 PRO A CA 1
ATOM 747 C C . PRO A 1 97 ? -6.707 -0.180 -0.341 1.00 89.56 97 PRO A C 1
ATOM 749 O O . PRO A 1 97 ? -5.633 0.333 -0.638 1.00 89.56 97 PRO A O 1
ATOM 752 N N . GLY A 1 98 ? -7.269 0.018 0.854 1.00 86.56 98 GLY A N 1
ATOM 753 C CA . GLY A 1 98 ? -6.656 0.824 1.914 1.00 86.56 98 GLY A CA 1
ATOM 754 C C . GLY A 1 98 ? -7.090 2.291 1.900 1.00 86.56 98 GLY A C 1
ATOM 755 O O . GLY A 1 98 ? -8.208 2.622 1.507 1.00 86.56 98 GLY A O 1
ATOM 756 N N . GLN A 1 99 ? -6.222 3.174 2.398 1.00 84.25 99 GLN A N 1
ATOM 757 C CA . GLN A 1 99 ? -6.502 4.605 2.453 1.00 84.25 99 GLN A CA 1
ATOM 758 C C . GLN A 1 99 ? -6.559 5.186 1.034 1.00 84.25 99 GLN A C 1
ATOM 760 O O . GLN A 1 99 ? -5.694 4.914 0.210 1.00 84.25 99 GLN A O 1
ATOM 765 N N . VAL A 1 100 ? -7.579 5.995 0.750 1.00 81.81 100 VAL A N 1
ATOM 766 C CA . VAL A 1 100 ? -7.778 6.622 -0.574 1.00 81.81 100 VAL A CA 1
ATOM 767 C C . VAL A 1 100 ? -7.648 8.146 -0.541 1.00 81.81 100 VAL A C 1
ATOM 769 O O . VAL A 1 100 ? -7.723 8.796 -1.578 1.00 81.81 100 VAL A O 1
ATOM 772 N N . GLN A 1 101 ? -7.465 8.726 0.647 1.00 80.44 101 GLN A N 1
ATOM 773 C CA . GLN A 1 101 ? -7.352 10.168 0.859 1.00 80.44 101 GLN A CA 1
ATOM 774 C C . GLN A 1 101 ? -5.983 10.529 1.429 1.00 80.44 101 GLN A C 1
ATOM 776 O O . GLN A 1 101 ? -5.486 9.861 2.335 1.00 80.44 101 GLN A O 1
ATOM 781 N N . GLY A 1 102 ? -5.417 11.631 0.943 1.00 82.62 102 GLY A N 1
ATOM 782 C CA . GLY A 1 102 ? -4.104 12.104 1.371 1.00 82.62 102 GLY A CA 1
ATOM 783 C C . GLY A 1 102 ? -2.961 11.251 0.822 1.00 82.62 102 GLY A C 1
ATOM 784 O O . GLY A 1 102 ? -3.103 10.562 -0.192 1.00 82.62 102 GLY A O 1
ATOM 785 N N . LYS A 1 103 ? -1.805 11.338 1.484 1.00 87.25 103 LYS A N 1
ATOM 786 C CA . LYS A 1 103 ? -0.645 10.511 1.152 1.00 87.25 103 LYS A CA 1
ATOM 787 C C . LYS A 1 103 ? -0.778 9.139 1.806 1.00 87.25 103 LYS A C 1
ATOM 789 O O . LYS A 1 103 ? -1.159 9.038 2.968 1.00 87.25 103 LYS A O 1
ATOM 794 N N . VAL A 1 104 ? -0.426 8.100 1.062 1.00 89.31 104 VAL A N 1
ATOM 795 C CA . VAL A 1 104 ? -0.511 6.698 1.475 1.00 89.31 104 VAL A CA 1
ATOM 796 C C . VAL A 1 104 ? 0.859 6.036 1.355 1.00 89.31 104 VAL A C 1
ATOM 798 O O . VAL A 1 104 ? 1.660 6.461 0.515 1.00 89.31 104 VAL A O 1
ATOM 801 N N . PRO A 1 105 ? 1.156 5.014 2.173 1.00 91.06 105 PRO A N 1
ATOM 802 C CA . PRO A 1 105 ? 2.404 4.275 2.053 1.00 91.06 105 PRO A CA 1
ATOM 803 C C . PRO A 1 105 ? 2.449 3.496 0.734 1.00 91.06 105 PRO A C 1
ATOM 805 O O . PRO A 1 105 ? 1.517 2.770 0.386 1.00 91.06 105 PRO A O 1
ATOM 808 N N . ILE A 1 106 ? 3.553 3.645 0.004 1.00 94.25 106 ILE A N 1
ATOM 809 C CA . ILE A 1 106 ? 3.857 2.916 -1.229 1.00 94.25 106 ILE A CA 1
ATOM 810 C C . ILE A 1 106 ? 5.202 2.234 -1.030 1.00 94.25 106 ILE A C 1
ATOM 812 O O . ILE A 1 106 ? 6.200 2.901 -0.753 1.00 94.25 106 ILE A O 1
ATOM 816 N N . VAL A 1 107 ? 5.236 0.913 -1.190 1.00 96.00 107 VAL A N 1
ATOM 817 C CA . VAL A 1 107 ? 6.483 0.145 -1.109 1.00 96.00 107 VAL A CA 1
ATOM 818 C C . VAL A 1 107 ? 7.143 0.142 -2.484 1.00 96.00 107 VAL A C 1
ATOM 820 O O . VAL A 1 107 ? 6.503 -0.166 -3.489 1.00 96.00 107 VAL A O 1
ATOM 823 N N . ARG A 1 108 ? 8.429 0.482 -2.536 1.00 97.38 108 ARG A N 1
ATOM 824 C CA . ARG A 1 108 ? 9.283 0.366 -3.717 1.00 97.38 108 ARG A CA 1
ATOM 825 C C . ARG A 1 108 ? 10.129 -0.884 -3.592 1.00 97.38 108 ARG A C 1
ATOM 827 O O . ARG A 1 108 ? 10.870 -1.042 -2.629 1.00 97.38 108 ARG A O 1
ATOM 834 N N . MET A 1 109 ? 10.027 -1.750 -4.589 1.00 98.44 109 MET A N 1
ATOM 835 C CA . MET A 1 109 ? 10.827 -2.958 -4.704 1.00 98.44 109 MET A CA 1
ATOM 836 C C . MET A 1 109 ? 11.789 -2.822 -5.875 1.00 98.44 109 MET A C 1
ATOM 838 O O . MET A 1 109 ? 11.372 -2.726 -7.033 1.00 98.44 109 MET A O 1
ATOM 842 N N . PHE A 1 110 ? 13.079 -2.831 -5.561 1.00 98.56 110 PHE A N 1
ATOM 843 C CA . PHE A 1 110 ? 14.148 -2.779 -6.547 1.00 98.56 110 PHE A CA 1
ATOM 844 C C . PHE A 1 110 ? 14.643 -4.183 -6.848 1.00 98.56 110 PHE A C 1
ATOM 846 O O . PHE A 1 110 ? 14.797 -5.011 -5.948 1.00 98.56 110 PHE A O 1
ATOM 853 N N . GLY A 1 111 ? 14.926 -4.453 -8.116 1.00 98.19 111 GLY A N 1
ATOM 854 C CA . GLY A 1 111 ? 15.436 -5.754 -8.509 1.00 98.19 111 GLY A CA 1
ATOM 855 C C . GLY A 1 111 ? 15.925 -5.820 -9.944 1.00 98.19 111 GLY A C 1
ATOM 856 O O . GLY A 1 111 ? 16.056 -4.800 -10.627 1.00 98.19 111 GLY A O 1
ATOM 857 N N . VAL A 1 112 ? 16.226 -7.036 -10.391 1.00 97.94 112 VAL A N 1
ATOM 858 C CA . VAL A 1 112 ? 16.774 -7.305 -11.725 1.00 97.94 112 VAL A CA 1
ATOM 859 C C . VAL A 1 112 ? 16.065 -8.473 -12.398 1.00 97.94 112 VAL A C 1
ATOM 861 O O . VAL A 1 112 ? 15.801 -9.501 -11.781 1.00 97.94 112 VAL A O 1
ATOM 864 N N . THR A 1 113 ? 15.736 -8.312 -13.675 1.00 97.25 113 THR A N 1
ATOM 865 C CA . THR A 1 113 ? 15.243 -9.414 -14.521 1.00 97.25 113 THR A CA 1
ATOM 866 C C . THR A 1 113 ? 16.366 -10.403 -14.840 1.00 97.25 113 THR A C 1
ATOM 868 O O . THR A 1 113 ? 17.543 -10.048 -14.754 1.00 97.25 113 THR A O 1
ATOM 871 N N . ASP A 1 114 ? 16.011 -11.606 -15.296 1.00 95.81 114 ASP A N 1
ATOM 872 C CA . ASP A 1 114 ? 16.976 -12.613 -15.779 1.00 95.81 114 ASP A CA 1
ATOM 873 C C . ASP A 1 114 ? 17.860 -12.080 -16.928 1.00 95.81 114 ASP A C 1
ATOM 875 O O . ASP A 1 114 ? 19.044 -12.380 -17.028 1.00 95.81 114 ASP A O 1
ATOM 879 N N . SER A 1 115 ? 17.320 -11.171 -17.749 1.00 94.88 115 SER A N 1
ATOM 880 C CA . SER A 1 115 ? 18.067 -10.493 -18.819 1.00 94.88 115 SER A CA 1
ATOM 881 C C . SER A 1 115 ? 18.932 -9.310 -18.342 1.00 94.88 115 SER A C 1
ATOM 883 O O . SER A 1 115 ? 19.489 -8.587 -19.166 1.00 94.88 115 SER A O 1
ATOM 885 N N . GLY A 1 116 ? 19.036 -9.065 -17.030 1.00 94.75 116 GLY A N 1
ATOM 886 C CA . GLY A 1 116 ? 19.899 -8.030 -16.442 1.00 94.75 116 GLY A CA 1
ATOM 887 C C . GLY A 1 116 ? 19.323 -6.606 -16.418 1.00 94.75 116 GLY A C 1
ATOM 8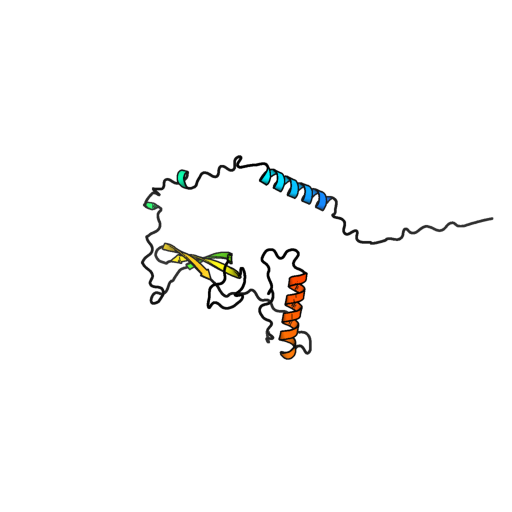88 O O . GLY A 1 116 ? 20.032 -5.661 -16.045 1.00 94.75 116 GLY A O 1
ATOM 889 N N . ASN A 1 117 ? 18.048 -6.430 -16.785 1.00 96.19 117 ASN A N 1
ATOM 890 C CA . ASN A 1 117 ? 17.361 -5.134 -16.718 1.00 96.19 117 ASN A CA 1
ATOM 891 C C . ASN A 1 117 ? 16.970 -4.796 -15.279 1.00 96.19 117 ASN A C 1
ATOM 893 O O . ASN A 1 117 ? 16.411 -5.647 -14.585 1.00 96.19 117 ASN A O 1
ATOM 897 N N . SER A 1 118 ? 17.215 -3.555 -14.860 1.00 96.56 118 SER A N 1
ATOM 898 C CA . SER A 1 118 ? 16.778 -3.037 -13.561 1.00 96.56 118 SER A CA 1
ATOM 899 C C . SER A 1 118 ? 15.275 -2.769 -13.547 1.00 96.56 118 SER A C 1
ATOM 901 O O . SER A 1 118 ? 14.733 -2.214 -14.500 1.00 96.56 118 SER A O 1
ATOM 903 N N . VAL A 1 119 ? 14.622 -3.125 -12.445 1.00 97.00 119 VAL A N 1
ATOM 904 C CA . VAL A 1 119 ? 13.184 -2.944 -12.222 1.00 97.00 119 VAL A CA 1
ATOM 905 C C . VAL A 1 119 ? 12.971 -2.146 -10.940 1.00 97.00 119 VAL A C 1
ATOM 907 O O . VAL A 1 119 ? 13.614 -2.412 -9.926 1.00 97.00 119 VAL A O 1
ATOM 910 N N . CYS A 1 120 ? 12.048 -1.186 -10.992 1.00 97.38 120 CYS A N 1
ATOM 911 C CA . CYS A 1 120 ? 11.478 -0.521 -9.824 1.00 97.38 120 CYS A CA 1
ATOM 912 C C . CYS A 1 120 ? 9.967 -0.774 -9.826 1.00 97.38 120 CYS A C 1
ATOM 914 O O . CYS A 1 120 ? 9.238 -0.227 -10.656 1.00 97.38 120 CYS A O 1
ATOM 916 N N . CYS A 1 121 ? 9.505 -1.644 -8.931 1.00 97.12 121 CYS A N 1
ATOM 917 C CA . CYS A 1 121 ? 8.099 -1.997 -8.787 1.00 97.12 121 CYS A CA 1
ATOM 918 C C . CYS A 1 121 ? 7.480 -1.203 -7.631 1.00 97.12 121 CYS A C 1
ATOM 920 O O . CYS A 1 121 ? 8.005 -1.219 -6.519 1.00 97.12 121 CYS A O 1
ATOM 922 N N . HIS A 1 122 ? 6.369 -0.516 -7.900 1.00 96.56 122 HIS A N 1
ATOM 923 C CA . HIS A 1 122 ? 5.604 0.216 -6.893 1.00 96.56 122 HIS A CA 1
ATOM 924 C C . HIS A 1 122 ? 4.418 -0.638 -6.448 1.00 96.56 122 HIS A C 1
ATOM 926 O O . HIS A 1 122 ? 3.560 -0.998 -7.255 1.00 96.56 122 HIS A O 1
ATOM 932 N N . ILE A 1 123 ? 4.385 -0.971 -5.163 1.00 95.62 123 ILE A N 1
ATOM 933 C CA . ILE A 1 123 ? 3.366 -1.819 -4.556 1.00 95.62 123 ILE A CA 1
ATOM 934 C C . ILE A 1 123 ? 2.433 -0.921 -3.747 1.00 95.62 123 ILE A C 1
ATOM 936 O O . ILE A 1 123 ? 2.860 -0.209 -2.834 1.00 95.62 123 ILE A O 1
ATOM 940 N N . HIS A 1 124 ? 1.150 -0.970 -4.096 1.00 95.25 124 HIS A N 1
ATOM 941 C CA . HIS A 1 124 ? 0.095 -0.161 -3.495 1.00 95.25 124 HIS A CA 1
ATOM 942 C C . HIS A 1 124 ? -0.908 -1.039 -2.744 1.00 95.25 124 HIS A C 1
ATOM 944 O O . HIS A 1 124 ? -1.009 -2.242 -2.978 1.00 95.25 124 HIS A O 1
ATOM 950 N N . GLY A 1 125 ? -1.700 -0.411 -1.879 1.00 92.19 125 GLY A N 1
ATOM 951 C CA . GLY A 1 125 ? -2.826 -1.055 -1.205 1.00 92.19 125 GLY A CA 1
ATOM 952 C C . GLY A 1 125 ? -2.462 -1.901 0.011 1.00 92.19 125 GLY A C 1
ATOM 953 O O . GLY A 1 125 ? -3.268 -2.705 0.473 1.00 92.19 125 GLY A O 1
ATOM 954 N N . PHE A 1 126 ? -1.261 -1.705 0.550 1.00 91.38 126 PHE A N 1
ATOM 955 C CA . PHE A 1 126 ? -0.865 -2.278 1.825 1.00 91.38 126 PHE A CA 1
ATOM 956 C C . PHE A 1 126 ? -1.013 -1.241 2.941 1.00 91.38 126 PHE A C 1
ATOM 958 O O . PHE A 1 126 ? -0.507 -0.126 2.829 1.00 91.38 126 PHE A O 1
ATOM 965 N N . ALA A 1 127 ? -1.681 -1.625 4.026 1.00 89.00 127 ALA A N 1
ATOM 966 C CA . ALA A 1 127 ? -1.757 -0.844 5.252 1.00 89.00 127 ALA A CA 1
ATOM 967 C C . ALA A 1 127 ? -1.143 -1.658 6.402 1.00 89.00 127 ALA A C 1
ATOM 969 O O . ALA A 1 127 ? -1.535 -2.816 6.586 1.00 89.00 127 ALA A O 1
ATOM 970 N N . PRO A 1 128 ? -0.201 -1.091 7.175 1.00 90.62 128 PRO A N 1
ATOM 971 C CA . PRO A 1 128 ? 0.342 -1.757 8.351 1.00 90.62 128 PRO A CA 1
ATOM 972 C C . PRO A 1 128 ? -0.760 -2.124 9.350 1.00 90.62 128 PRO A C 1
ATOM 974 O O . PRO A 1 128 ? -1.701 -1.361 9.562 1.00 90.62 128 PRO A O 1
ATOM 977 N N . TYR A 1 129 ? -0.616 -3.284 9.985 1.00 94.50 129 TYR A N 1
ATOM 978 C CA . TYR A 1 129 ? -1.530 -3.769 11.014 1.00 94.50 129 TYR A CA 1
ATOM 979 C C . TYR A 1 129 ? -0.748 -4.425 12.150 1.00 94.50 129 TYR A C 1
ATOM 981 O O . TYR A 1 129 ? 0.387 -4.870 11.980 1.00 94.50 129 TYR A O 1
ATOM 989 N N . PHE A 1 130 ? -1.377 -4.513 13.314 1.00 96.06 130 PHE A N 1
ATOM 990 C CA . PHE A 1 130 ? -0.838 -5.190 14.485 1.00 96.06 130 PHE A CA 1
ATOM 991 C C . PHE A 1 130 ? -1.961 -5.926 15.216 1.00 96.06 130 PHE A C 1
ATOM 993 O O . PHE A 1 130 ? -3.142 -5.697 14.956 1.00 96.06 130 PHE A O 1
ATOM 1000 N N . TYR A 1 131 ? -1.587 -6.834 16.117 1.00 96.25 131 TYR A N 1
ATOM 1001 C CA . TYR A 1 131 ? -2.531 -7.583 16.941 1.00 96.25 131 TYR A CA 1
ATOM 1002 C C . TYR A 1 131 ? -2.417 -7.147 18.392 1.00 96.25 131 TYR A C 1
ATOM 1004 O O . TYR A 1 131 ? -1.321 -6.908 18.896 1.00 96.25 131 TYR A O 1
ATOM 1012 N N . VAL A 1 132 ? -3.560 -7.113 19.067 1.00 95.44 132 VAL A N 1
ATOM 1013 C CA . VAL A 1 132 ? -3.651 -6.959 20.518 1.00 95.44 132 VAL A CA 1
ATOM 1014 C C . VAL A 1 132 ? -4.593 -8.026 21.072 1.00 95.44 132 VAL A C 1
ATOM 1016 O O . VAL A 1 132 ? -5.547 -8.404 20.383 1.00 95.44 132 VAL A O 1
ATOM 1019 N N . PRO A 1 133 ? -4.358 -8.535 22.294 1.00 95.88 133 PRO A N 1
ATOM 1020 C CA . PRO A 1 133 ? -5.308 -9.424 22.946 1.00 95.88 133 PRO A CA 1
ATOM 1021 C C . PRO A 1 133 ? -6.664 -8.735 23.107 1.00 95.88 133 PRO A C 1
ATOM 1023 O O . PRO A 1 133 ? -6.753 -7.632 23.649 1.00 95.88 133 PRO A O 1
ATOM 1026 N N . ALA A 1 134 ? -7.726 -9.393 22.646 1.00 95.25 134 ALA A N 1
ATOM 1027 C CA . ALA A 1 134 ? -9.077 -8.883 22.817 1.00 95.25 134 ALA A CA 1
ATOM 1028 C C . ALA A 1 134 ? -9.488 -8.973 24.301 1.00 95.25 134 ALA A C 1
ATOM 1030 O O . ALA A 1 134 ? -9.322 -10.036 24.909 1.00 95.25 134 ALA A O 1
ATOM 1031 N N . PRO A 1 135 ? -10.050 -7.904 24.896 1.00 95.06 135 PRO A N 1
ATOM 1032 C CA . PRO A 1 135 ? -10.597 -7.965 26.246 1.00 95.06 135 PRO A CA 1
ATOM 1033 C C . PRO A 1 135 ? -11.695 -9.029 26.379 1.00 95.06 135 PRO A C 1
ATOM 1035 O O . PRO A 1 135 ? -12.421 -9.324 25.425 1.00 95.06 135 PRO A O 1
ATOM 1038 N N . ASN A 1 136 ? -11.870 -9.572 27.585 1.00 95.31 136 ASN A N 1
ATOM 1039 C CA . ASN A 1 136 ? -12.951 -10.520 27.860 1.00 95.31 136 ASN A CA 1
ATOM 1040 C C . ASN A 1 136 ? -14.315 -9.897 27.530 1.00 95.31 136 ASN A C 1
ATOM 1042 O O . ASN A 1 136 ? -14.636 -8.806 27.995 1.00 95.31 136 ASN A O 1
ATOM 1046 N N . GLY A 1 137 ? -15.124 -10.603 26.738 1.00 95.06 137 GLY A N 1
ATOM 1047 C CA . GLY A 1 137 ? -16.433 -10.111 26.299 1.00 95.06 137 GLY A CA 1
ATOM 1048 C C . GLY A 1 137 ? -16.387 -9.106 25.142 1.00 95.06 137 GLY A C 1
ATOM 1049 O O . GLY A 1 137 ? -17.430 -8.567 24.778 1.00 95.06 137 GLY A O 1
ATOM 1050 N N . PHE A 1 138 ? -15.224 -8.855 24.532 1.00 95.75 138 PHE A N 1
ATOM 1051 C CA . PHE A 1 138 ? -15.142 -8.066 23.305 1.00 95.75 138 PHE A CA 1
ATOM 1052 C C . PHE A 1 138 ? -15.755 -8.841 22.127 1.00 95.75 138 PHE A C 1
ATOM 1054 O O . PHE A 1 138 ? -15.428 -10.005 21.895 1.00 95.75 138 PHE A O 1
ATOM 1061 N N . THR A 1 139 ? -16.672 -8.210 21.392 1.00 96.12 139 THR A N 1
ATOM 1062 C CA . THR A 1 139 ? -17.421 -8.840 20.295 1.00 96.12 139 THR A CA 1
ATOM 1063 C C . THR A 1 139 ? -17.459 -7.935 19.066 1.00 96.12 139 THR A C 1
ATOM 1065 O O . THR A 1 139 ? -17.108 -6.758 19.142 1.00 96.12 139 THR A O 1
ATOM 1068 N N . ASN A 1 140 ? -17.961 -8.462 17.944 1.00 95.88 140 ASN A N 1
ATOM 1069 C CA . ASN A 1 140 ? -18.156 -7.703 16.702 1.00 95.88 140 ASN A CA 1
ATOM 1070 C C . ASN A 1 140 ? -18.985 -6.421 16.884 1.00 95.88 140 ASN A C 1
ATOM 1072 O O . ASN A 1 140 ? -18.781 -5.458 16.151 1.00 95.88 140 ASN A O 1
ATOM 1076 N N . ALA A 1 141 ? -19.892 -6.386 17.866 1.00 97.06 141 ALA A N 1
ATOM 1077 C CA . ALA A 1 141 ? -20.711 -5.208 18.144 1.00 97.06 141 ALA A CA 1
ATOM 1078 C C . ALA A 1 141 ? -19.880 -3.992 18.598 1.00 97.06 141 ALA A C 1
ATOM 1080 O O . ALA A 1 141 ? -20.315 -2.860 18.413 1.00 97.06 141 ALA A O 1
ATOM 1081 N N . HIS A 1 142 ? -18.684 -4.214 19.155 1.00 96.94 142 HIS A N 1
ATOM 1082 C CA . HIS A 1 142 ? -17.819 -3.152 19.673 1.00 96.94 142 HIS A CA 1
ATOM 1083 C C . HIS A 1 142 ? -16.817 -2.616 18.638 1.00 96.94 142 HIS A C 1
ATOM 1085 O O . HIS A 1 142 ? -16.185 -1.593 18.888 1.00 96.94 142 HIS A O 1
ATOM 1091 N N . LEU A 1 143 ? -16.650 -3.275 17.481 1.00 96.94 143 LEU A N 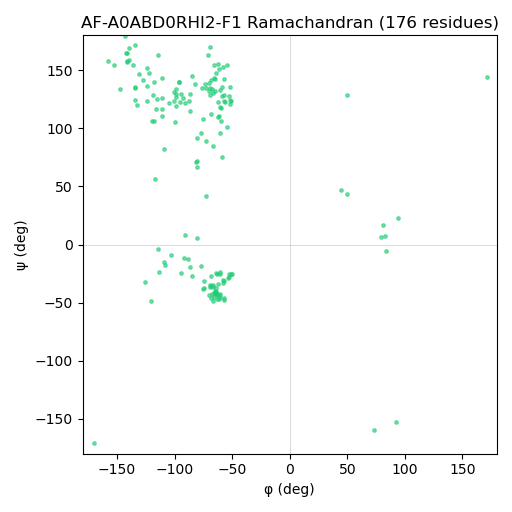1
ATOM 1092 C CA . LEU A 1 143 ? -15.598 -2.936 16.509 1.00 96.94 143 LEU A CA 1
ATOM 1093 C C . LEU A 1 143 ? -15.739 -1.515 15.960 1.00 96.94 143 LEU A C 1
ATOM 1095 O O . LEU A 1 143 ? -14.765 -0.768 15.942 1.00 96.94 143 LEU A O 1
ATOM 1099 N N . ALA A 1 144 ? -16.952 -1.123 15.560 1.00 97.38 144 ALA A N 1
ATOM 1100 C CA . ALA A 1 144 ? -17.200 0.193 14.974 1.00 97.38 144 ALA A CA 1
ATOM 1101 C C . ALA A 1 144 ? -16.945 1.334 15.973 1.00 97.38 144 ALA A C 1
ATOM 1103 O O . ALA A 1 144 ? -16.369 2.362 15.619 1.00 97.38 144 ALA A O 1
ATOM 1104 N N . GLU A 1 145 ? -17.360 1.150 17.229 1.00 97.50 145 GLU A N 1
ATOM 1105 C CA . GLU A 1 145 ? -17.100 2.118 18.295 1.00 97.50 145 GLU A CA 1
ATOM 1106 C C . GLU A 1 145 ? -15.606 2.189 18.611 1.00 97.50 145 GLU A C 1
ATOM 1108 O O . GLU A 1 145 ? -15.033 3.274 18.599 1.00 97.50 145 GLU A O 1
ATOM 1113 N N . PHE A 1 146 ? -14.953 1.041 18.794 1.00 97.12 146 PHE A N 1
ATOM 1114 C CA . PHE A 1 146 ? -13.526 0.986 19.089 1.00 97.12 146 PHE A CA 1
ATOM 1115 C C . PHE A 1 146 ? -12.672 1.598 17.971 1.00 97.12 146 PHE A C 1
ATOM 1117 O O . PHE A 1 146 ? -11.768 2.378 18.260 1.00 97.12 146 PHE A O 1
ATOM 1124 N N . GLN A 1 147 ? -12.981 1.317 16.700 1.00 97.12 147 GLN A N 1
ATOM 1125 C CA . GLN A 1 147 ? -12.312 1.944 15.558 1.00 97.12 147 GLN A CA 1
ATOM 1126 C C . GLN A 1 147 ? -12.434 3.471 15.610 1.00 97.12 147 GLN A C 1
ATOM 1128 O O . GLN A 1 147 ? -11.439 4.175 15.431 1.00 97.12 147 GLN A O 1
ATOM 1133 N N . ARG A 1 148 ? -13.645 3.989 15.856 1.00 97.19 148 ARG A N 1
ATOM 1134 C CA . ARG A 1 148 ? -13.903 5.433 15.925 1.00 97.19 148 ARG A CA 1
ATOM 1135 C C . ARG A 1 148 ? -13.136 6.086 17.073 1.00 97.19 148 ARG A C 1
ATOM 1137 O O . ARG A 1 148 ? -12.508 7.124 16.860 1.00 97.19 148 ARG A O 1
ATOM 1144 N N . GLU A 1 149 ? -13.175 5.488 18.262 1.00 97.44 149 GLU A N 1
ATOM 1145 C CA . GLU A 1 149 ? -12.478 6.018 19.436 1.00 97.44 149 GLU A CA 1
ATOM 1146 C C . GLU A 1 149 ? -10.960 5.977 19.247 1.00 97.44 149 GLU A C 1
ATOM 1148 O O . GLU A 1 149 ? -10.293 6.987 19.465 1.00 97.44 149 GLU A O 1
ATOM 1153 N N . LEU A 1 150 ? -10.410 4.865 18.747 1.00 96.69 150 LEU A N 1
ATOM 1154 C CA . LEU A 1 150 ? -8.978 4.752 18.470 1.00 96.69 150 LEU A CA 1
ATOM 1155 C C . LEU A 1 150 ? -8.528 5.790 17.435 1.00 96.69 150 LEU A C 1
ATOM 1157 O O . LEU A 1 150 ? -7.542 6.487 17.660 1.00 96.69 150 LEU A O 1
ATOM 1161 N N . ASN A 1 151 ? -9.285 5.961 16.346 1.00 95.62 151 ASN A N 1
ATOM 1162 C CA . ASN A 1 151 ? -9.021 6.999 15.350 1.00 95.62 151 ASN A CA 1
ATOM 1163 C C . ASN A 1 151 ? -9.004 8.397 15.988 1.00 95.62 151 ASN A C 1
ATOM 1165 O O . ASN A 1 151 ? -8.085 9.177 15.743 1.00 95.62 151 ASN A O 1
ATOM 1169 N N . SER A 1 152 ? -9.988 8.709 16.843 1.00 95.75 152 SER A N 1
ATOM 1170 C CA . SER A 1 152 ? -10.040 10.001 17.534 1.00 95.75 152 SER A CA 1
ATOM 1171 C C . SER A 1 152 ? -8.861 10.213 18.478 1.00 95.75 152 SER A C 1
ATOM 1173 O O . SER A 1 152 ? -8.380 11.342 18.562 1.00 95.75 152 SER A O 1
ATOM 1175 N N . VAL A 1 153 ? -8.445 9.190 19.224 1.00 96.50 153 VAL A N 1
ATOM 1176 C CA . VAL A 1 153 ? -7.337 9.300 20.181 1.00 96.50 153 VAL A CA 1
ATOM 1177 C C . VAL A 1 153 ? -6.022 9.507 19.437 1.00 96.50 153 VAL A C 1
ATOM 1179 O O . VAL A 1 153 ? -5.298 10.440 19.764 1.00 96.50 153 VAL A O 1
ATOM 1182 N N . VAL A 1 154 ? -5.760 8.729 18.382 1.00 94.25 154 VAL A N 1
ATOM 1183 C CA . VAL A 1 154 ? -4.539 8.872 17.573 1.00 94.25 154 VAL A CA 1
ATOM 1184 C C . VAL A 1 154 ? -4.469 10.256 16.924 1.00 94.25 154 VAL A C 1
ATOM 1186 O O . VAL A 1 154 ? -3.429 10.899 16.979 1.00 94.25 154 VAL A O 1
ATOM 1189 N N . LEU A 1 155 ? -5.576 10.762 16.368 1.00 92.56 155 LEU A N 1
ATOM 1190 C CA . LEU A 1 155 ? -5.610 12.110 15.785 1.00 92.56 155 LEU A CA 1
ATOM 1191 C C . LEU A 1 155 ? -5.329 13.222 16.806 1.00 92.56 155 LEU A C 1
ATOM 1193 O O . LEU A 1 155 ? -4.747 14.238 16.442 1.00 92.56 155 LEU A O 1
ATOM 1197 N N . LYS A 1 156 ? -5.755 13.053 18.064 1.00 93.38 156 LYS A N 1
ATOM 1198 C CA . LYS A 1 156 ? -5.495 14.020 19.146 1.00 93.38 156 LYS A CA 1
ATOM 1199 C C . LYS A 1 156 ? -4.051 13.967 19.640 1.00 93.38 156 LYS A C 1
ATOM 1201 O O . LYS A 1 156 ? -3.534 14.992 20.065 1.00 93.38 156 LYS A O 1
ATOM 1206 N N . ASP A 1 157 ? -3.434 12.790 19.594 1.00 94.69 157 ASP A N 1
ATOM 1207 C CA . ASP A 1 157 ? -2.048 12.568 20.020 1.00 94.69 157 ASP A CA 1
ATOM 1208 C C . ASP A 1 157 ? -1.022 13.061 18.980 1.00 94.69 157 ASP A C 1
ATOM 1210 O O . ASP A 1 157 ? 0.139 13.328 19.292 1.00 94.69 157 ASP A O 1
ATOM 1214 N N . MET A 1 158 ? -1.449 13.250 17.727 1.00 89.69 158 MET A N 1
ATOM 1215 C CA . MET A 1 158 ? -0.607 13.844 16.690 1.00 89.69 158 MET A CA 1
ATOM 1216 C C . MET A 1 158 ? -0.191 15.275 17.062 1.00 89.69 158 MET A C 1
ATOM 1218 O O . MET A 1 158 ? -0.982 16.212 16.977 1.00 89.69 158 MET A O 1
ATOM 1222 N N . ARG A 1 159 ? 1.100 15.466 17.369 1.00 85.00 159 ARG A N 1
ATOM 1223 C CA . ARG A 1 159 ? 1.698 16.787 17.658 1.00 85.00 159 ARG A CA 1
ATOM 1224 C C . ARG A 1 159 ? 1.538 17.794 16.509 1.00 85.00 159 ARG A C 1
ATOM 1226 O O . ARG A 1 159 ? 1.473 18.995 16.745 1.00 85.00 159 ARG A O 1
ATOM 1233 N N . SER A 1 160 ? 1.500 17.322 15.260 1.00 83.38 160 SER A N 1
ATOM 1234 C CA . SER A 1 160 ? 1.313 18.154 14.068 1.00 83.38 160 SER A CA 1
ATOM 1235 C C . SER A 1 160 ? 0.556 17.388 12.986 1.00 83.38 160 SER A C 1
ATOM 1237 O O . SER A 1 160 ? 0.900 16.249 12.678 1.00 83.38 160 SER A O 1
ATOM 1239 N N . ASN A 1 161 ? -0.450 18.024 12.379 1.00 82.75 161 ASN A N 1
ATOM 1240 C CA . ASN A 1 161 ? -1.248 17.442 11.299 1.00 82.75 161 ASN A CA 1
ATOM 1241 C C . ASN A 1 161 ? -1.091 18.227 9.982 1.00 82.75 161 ASN A C 1
ATOM 1243 O O . ASN A 1 161 ? -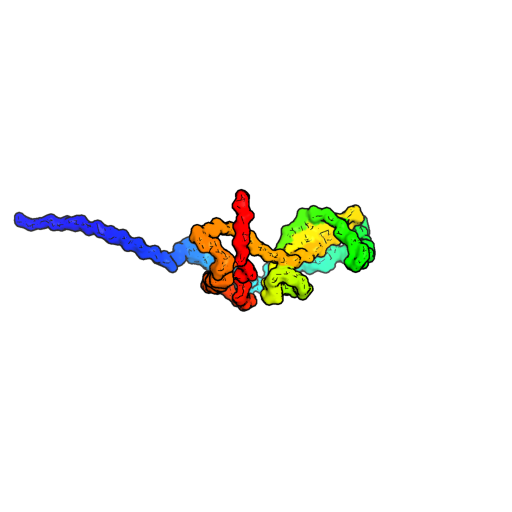2.065 18.715 9.412 1.00 82.75 161 ASN A O 1
ATOM 1247 N N . LYS A 1 162 ? 0.156 18.378 9.506 1.00 80.75 162 LYS A N 1
ATOM 1248 C CA . LYS A 1 162 ? 0.487 19.152 8.287 1.00 80.75 162 LYS A CA 1
ATOM 1249 C C . LYS A 1 162 ? -0.242 18.649 7.034 1.00 80.75 162 LYS A C 1
ATOM 1251 O O . LYS A 1 162 ? -0.588 19.447 6.170 1.00 80.75 162 LYS A O 1
ATOM 1256 N N . ASP A 1 163 ? -0.495 17.344 6.949 1.00 79.62 163 ASP A N 1
ATOM 1257 C CA . ASP A 1 163 ? -1.154 16.706 5.803 1.00 79.62 163 ASP A CA 1
ATOM 1258 C C . ASP A 1 163 ? -2.693 16.624 5.950 1.00 79.62 163 ASP A C 1
ATOM 1260 O O . ASP A 1 163 ? -3.346 15.989 5.124 1.00 79.62 163 ASP A O 1
ATOM 1264 N N . ASN A 1 164 ? -3.290 17.269 6.968 1.00 83.88 164 ASN A N 1
ATOM 1265 C CA . ASN A 1 164 ? -4.736 17.245 7.249 1.00 83.88 164 ASN A CA 1
ATOM 1266 C C . ASN A 1 164 ? -5.325 15.821 7.278 1.00 83.88 164 ASN A C 1
ATOM 1268 O O . ASN A 1 164 ? -6.395 15.547 6.731 1.00 83.88 164 ASN A O 1
ATOM 1272 N N . ILE A 1 165 ? -4.607 14.900 7.917 1.00 85.00 165 ILE A N 1
ATOM 1273 C CA . ILE A 1 165 ? -5.015 13.511 8.095 1.00 85.00 165 ILE A CA 1
ATOM 1274 C C . ILE A 1 165 ? -6.306 13.490 8.917 1.00 85.00 165 ILE A C 1
ATOM 1276 O O . ILE A 1 165 ? -6.353 14.015 10.029 1.00 85.00 165 ILE A O 1
ATOM 1280 N N . ALA A 1 166 ? -7.352 12.886 8.354 1.00 85.25 166 ALA A N 1
ATOM 1281 C CA . ALA A 1 166 ? -8.658 12.723 8.997 1.00 85.25 166 ALA A CA 1
ATOM 1282 C C . ALA A 1 166 ? -8.942 11.271 9.417 1.00 85.25 166 ALA A C 1
ATOM 1284 O O . ALA A 1 166 ? -9.827 11.014 10.233 1.00 85.25 166 ALA A O 1
ATOM 1285 N N . VAL A 1 167 ? -8.197 10.315 8.857 1.00 88.19 167 VAL A N 1
ATOM 1286 C CA . VAL A 1 167 ? -8.340 8.884 9.128 1.00 88.19 167 VAL A CA 1
ATOM 1287 C C . VAL A 1 167 ? -6.956 8.300 9.382 1.00 88.19 167 VAL A C 1
ATOM 1289 O O . VAL A 1 167 ? -6.090 8.368 8.515 1.00 88.19 167 VAL A O 1
ATOM 1292 N N . THR A 1 168 ? -6.760 7.741 10.571 1.00 90.12 168 THR A N 1
ATOM 1293 C CA . THR A 1 168 ? -5.536 7.064 11.025 1.00 90.12 168 THR A CA 1
ATOM 1294 C C . THR A 1 168 ? -5.765 5.569 11.250 1.00 90.12 168 THR A C 1
ATOM 1296 O O . THR A 1 168 ? -4.825 4.786 11.152 1.00 90.12 168 THR A O 1
ATOM 1299 N N . VAL A 1 169 ? -7.013 5.152 11.500 1.00 93.88 169 VAL A N 1
ATOM 1300 C CA . VAL A 1 169 ? -7.394 3.746 11.703 1.00 93.88 169 VAL A CA 1
ATOM 1301 C C . VAL A 1 169 ? -8.368 3.308 10.613 1.00 93.88 169 VAL A C 1
ATOM 1303 O O . VAL A 1 169 ? -9.546 3.674 10.617 1.00 93.88 169 VAL A O 1
ATOM 1306 N N . LEU A 1 170 ? -7.876 2.494 9.679 1.00 92.81 170 LEU A N 1
ATOM 1307 C CA . LEU A 1 170 ? -8.654 2.057 8.515 1.00 92.81 170 LEU A CA 1
ATOM 1308 C C . LEU A 1 170 ? -9.696 0.990 8.852 1.00 92.81 170 LEU A C 1
ATOM 1310 O O . LEU A 1 170 ? -10.796 1.018 8.304 1.00 92.81 170 LEU A O 1
ATOM 1314 N N . ALA A 1 171 ? -9.353 0.063 9.742 1.00 94.12 171 ALA A N 1
ATOM 1315 C CA . ALA A 1 171 ? -10.220 -1.035 10.141 1.00 94.12 171 ALA A CA 1
ATOM 1316 C C . ALA A 1 171 ? -9.811 -1.580 11.510 1.00 94.12 171 ALA A C 1
ATOM 1318 O O . ALA A 1 171 ? -8.663 -1.436 11.936 1.00 94.12 171 ALA A O 1
ATOM 1319 N N . VAL A 1 172 ? -10.759 -2.237 12.172 1.00 96.56 172 VAL A N 1
ATOM 1320 C CA . VAL A 1 172 ? -10.518 -3.090 13.333 1.00 96.56 172 VAL A CA 1
ATOM 1321 C C . VAL A 1 172 ? -11.307 -4.368 13.108 1.00 96.56 172 VAL A C 1
ATOM 1323 O O . VAL A 1 172 ? -12.525 -4.320 12.957 1.00 96.56 172 VAL A O 1
ATOM 1326 N N . ASP A 1 173 ? -10.612 -5.499 13.149 1.00 96.19 173 ASP A N 1
ATOM 1327 C CA . ASP A 1 173 ? -11.205 -6.822 13.002 1.00 96.19 173 ASP A CA 1
ATOM 1328 C C . ASP A 1 173 ? -10.902 -7.683 14.228 1.00 96.19 173 ASP A C 1
ATOM 1330 O O . ASP A 1 173 ? -9.840 -7.575 14.846 1.00 96.19 173 ASP A O 1
ATOM 1334 N N . ILE A 1 174 ? -11.831 -8.578 14.567 1.00 95.44 174 ILE A N 1
ATOM 1335 C CA . ILE A 1 174 ? -11.596 -9.625 15.560 1.00 95.44 174 ILE A CA 1
ATOM 1336 C C . ILE A 1 174 ? -11.258 -10.931 14.844 1.00 95.44 174 ILE A C 1
ATOM 1338 O O . ILE A 1 174 ? -11.932 -11.346 13.902 1.00 95.44 174 ILE A O 1
ATOM 1342 N N . THR A 1 175 ? -10.215 -11.610 15.306 1.00 95.50 175 THR A N 1
ATOM 1343 C CA . THR A 1 175 ? -9.808 -12.904 14.761 1.00 95.50 175 THR A CA 1
ATOM 1344 C C . THR A 1 175 ? -9.336 -13.829 15.874 1.00 95.50 175 THR A C 1
ATOM 1346 O O . THR A 1 175 ? -8.955 -13.377 16.954 1.00 95.50 175 THR A O 1
ATOM 1349 N N . LYS A 1 176 ? -9.379 -15.136 15.617 1.00 93.25 176 LYS A N 1
ATOM 1350 C CA . LYS A 1 176 ? -8.790 -16.146 16.496 1.00 93.25 176 LYS A CA 1
ATOM 1351 C C . LYS A 1 176 ? -7.397 -16.468 15.973 1.00 93.25 176 LYS A C 1
ATOM 1353 O O . LYS A 1 176 ? -7.257 -16.865 14.819 1.00 93.25 176 LYS A O 1
ATOM 1358 N N . LYS A 1 177 ? -6.391 -16.289 16.823 1.00 88.94 177 LYS A N 1
ATOM 1359 C CA . LYS A 1 177 ? -5.004 -16.669 16.558 1.00 88.94 177 LYS A CA 1
ATOM 1360 C C . LYS A 1 177 ? -4.491 -17.527 17.706 1.00 88.94 177 LYS A C 1
ATOM 1362 O O . LYS A 1 177 ? -4.864 -17.277 18.851 1.00 88.94 177 LYS A O 1
ATOM 1367 N N . GLU A 1 178 ? -3.705 -18.537 17.355 1.00 76.50 178 GLU A N 1
ATOM 1368 C CA . GLU A 1 178 ? -2.990 -19.430 18.274 1.00 76.50 178 GLU A CA 1
ATOM 1369 C C . GLU A 1 178 ? -1.562 -18.930 18.504 1.00 76.50 178 GLU A C 1
ATOM 1371 O O . GLU A 1 178 ? -0.991 -18.340 17.553 1.00 76.50 178 GLU A O 1
#

Mean predicted aligned error: 15.73 Å

Radius of gyration: 28.87 Å; Cα contacts (8 Å, |Δi|>4): 142; chains: 1; bounding box: 52×51×106 Å

=== Feature glossary ===
The record interleaves many kinds of information about one protein. Here is each kind framed as the question it answers.

Q: What does the local fold look like, residue by residue?
A: The Foldseek 3Di string encodes local tertiary geometry as a 20-letter alphabet — one character per residue — derived from the relative positions of nearby Cα atoms. Unlike the amino-acid sequence, 3Di is a direct function of the 3D structure, so two proteins with the same fold have similar 3Di strings even at low sequence identity.

Q: Which residues are in helices, strands, or loops?
A: The SS8 string is DSSP's per-residue secondary-structure call. α-helix (H) means an i→i+4 H-bond ladder; β-strand (E) means the residue participates in a β-sheet; 3₁₀ (G) and π (I) are tighter and wider helices; T/S are turns/bends; '-' is loop.

Q: How big and how compact is the whole molecule?
A: Radius of gyration (Rg) is the root-mean-square distance of Cα atoms from their centroid — a sing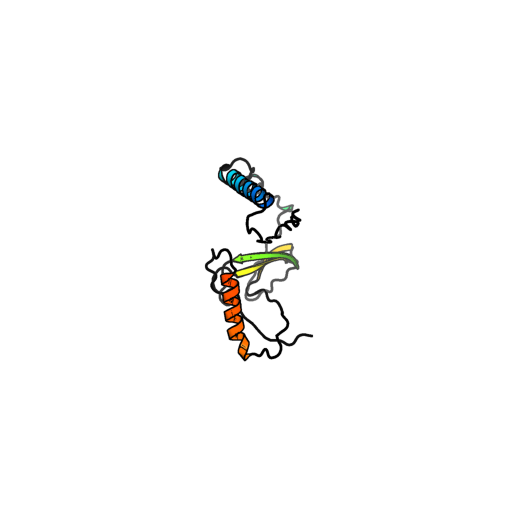le number for overall size and compactness. A globular domain of N residues has Rg ≈ 2.2·N^0.38 Å; an extended or disordered chain has a much larger Rg. The Cα contact count is the number of residue pairs whose Cα atoms are within 8 Å and are more than four positions apart in sequence — a standard proxy for tertiary packing density. The bounding box is the smallest axis-aligned box enclosing all Cα atoms.

Q: Where is each backbone atom in 3D?
A: Structure coordinates are given as an mmCIF _atom_site loop: one row per atom with element, residue name, chain id, sequence number, and x/y/z position in Å. Only the four main-chain atoms per residue are included here; side chains are omitted to keep the record compact.

Q: What is the amino-acid chain?
A: Primary structure: the covalent order of the twenty standard amino acids along the backbone. Two proteins with the same sequence will (almost always) fold to the same structure; two with 30% identity often share a fold but not the details.

Q: What if only a Cα trace is available?
A: Three-state secondary structure (P-SEA) collapses the eight DSSP classes into helix (a), strand (b), and coil (c). P-SEA assigns these from Cα geometry alone — distances and angles — without requiring backbone oxygens, so it works on any Cα trace.

Q: What family and function is it annotated with?
A: Database cross-references. InterPro integrates a dozen domain/family signature databases into unified entries with residue-range hits. GO terms attach function/process/location labels with evidence codes. CATH codes position the fold in a four-level structural taxonomy. Organism is the NCBI-taxonomy species name.

Q: How confident is the AlphaFold model at each residue?
A: pLDDT is the predicted lDDT-Cα score: AlphaFold's confidence that the local environment of each residue (all inter-atomic distances within 15 Å) is correctly placed. It is a per-residue number between 0 and 100, with higher meaning more reliable.

Q: How mobile is each atom in the crystal?
A: B-factor (Debye–Waller factor) reflects atomic displacement in the crystal lattice. It is an experimental observable (units Å²), not a prediction; low values mean the atom is pinned down, high values mean it moves or is heterogeneous across the crystal.

Q: Which residues are buried vs exposed?
A: SASA measures how much of the protein is reachable by solvent. It is computed by rolling a water-sized probe over the atomic surface and summing the exposed area (Å²). Per-residue SASA distinguishes core (buried, low SASA) from surface (exposed, high SASA) residues; total SASA is a whole-molecule size measure.

Q: What do the diagnostic plots show?
A: Plot images: a contact map (which residues are close in 3D, as an N×N binary image), a Ramachandran scatter (backbone torsion angles, revealing secondary-structure composition at a glance), and — for AlphaFold structures — a PAE heatmap (pairwise prediction confidence).

Q: What known structures does this most resemble?
A: The Foldseek neighbor list gives the closest experimentally determined structures in the PDB, ranked by structural alignment. TM-score near 1 means near-identical fold; near 0.3 means only rough topology match. This is how one finds what a novel AlphaFold prediction most resembles in the solved-structure universe.

Q: Are the domains correctly placed relative to each other?
A: Predicted aligned error is AlphaFold's pairwise confidence. Unlike pLDDT (per-residue), PAE is per-residue-pair and captures whether two parts of the structure are correctly placed relative to each other. Units are ångströms of expected positional error.

Q: What do the rendered images show?
A: Structure images are PyMOL renders from six orthogonal camera directions. Cartoon representation draws helices as coils and strands as arrows; sticks shows the backbone as bonds; surface shows the solvent-excluded envelope. Rainbow coloring maps sequence position to hue (blue→red, N→C); chain coloring assigns a distinct color per polypeptide.

Q: What are the backbone torsion angles?
A: φ (phi) and ψ (psi) are the two rotatable backbone dihedrals per residue: φ is the C(i-1)–N–Cα–C torsion, ψ is the N–Cα–C–N(i+1) torsion, both in degrees on (−180°, 180°]. α-helical residues cluster near (−60°, −45°); β-strand residues near (−120°, +130°). A Ramachandran plot is simply a scatter of (φ, ψ) for every residue.